Protein AF-0000000086909378 (afdb_homodimer)

Sequence (284 aa):
MLGTKQIRATEIPVISSNYGRIAIPRLFREYQVIVGIPAEMFRIMILTLHSIGFEAYAEVRDTVVFLGVGNQAVALPKDEKCIIEGDVGILLFSIENIKALVSASILSKMVWLLGQSGGPFAALNFPFGNLGNMLFYFGPVLMLGTKQIRATEIPVISSNYGRIAIPRLFREYQVIVGIPAEMFRIMILTLHSIGFEAYAEVRDTVVFLGVGNQAVALPKDEKCIIEGDVGILLFSIENIKALVSASILSKMVWLLGQSGGPFAALNFPFGNLGNMLFYFGPVL

Nearest PDB structures (foldseek):
  2ix2-assembly1_A  TM=8.248E-01  e=2.126E-04  Saccharolobus solfataricus
  8gla-assembly1_B  TM=7.351E-01  e=4.595E-04  Homo sapiens
  8gla-assembly1_A  TM=7.333E-01  e=6.558E-04  Homo sapiens
  5agu-assembly1_A  TM=5.935E-01  e=5.174E-04  Mycobacterium tuberculosis H37Rv
  5frq-assembly1_A  TM=6.107E-01  e=5.882E-03  Helicobacter pylori 26695

pLDDT: mean 75.27, std 25.71, range [16.44, 98.06]

Solvent-accessible surface area (backbone atoms only — not comparable to full-atom values): 15339 Å² total; per-residue (Å²): 133,77,75,72,66,75,73,66,72,73,70,70,43,43,69,44,80,66,59,80,62,56,33,56,54,67,27,61,71,79,60,26,29,38,38,51,43,51,10,63,58,49,41,52,52,52,54,56,37,45,73,76,38,44,63,30,36,39,34,59,54,94,88,32,46,31,44,29,30,88,91,47,69,44,74,51,79,82,50,66,47,50,45,80,42,80,63,56,54,76,35,45,28,65,54,75,59,49,68,62,52,44,54,44,26,74,60,12,72,38,31,31,41,36,26,33,56,69,43,67,45,35,34,40,39,25,41,41,72,85,44,28,34,39,38,36,48,42,29,59,81,125,135,78,76,71,66,74,74,64,73,75,73,70,42,42,70,42,82,66,58,79,63,56,33,57,54,68,25,61,70,79,61,26,29,38,39,51,43,50,10,62,59,49,43,51,53,51,53,56,36,46,75,76,39,43,62,30,35,38,34,58,54,96,87,31,46,31,44,30,30,88,91,46,69,45,73,50,76,83,52,67,48,50,45,78,43,82,64,55,53,77,36,47,28,66,55,77,59,49,67,61,53,45,54,43,27,74,60,11,72,38,32,32,43,36,27,34,55,68,43,68,44,34,33,38,37,25,41,43,73,86,45,29,35,39,39,35,49,42,30,61,82,125

Foldseek 3Di:
DPPPPPLPLPCLPQQDPPPPCNSNSPPDDDFQWKAKDFLVVVLVQLVVQVVVHFKWKWADDPQWIWIHDDPDIDTGDDDPRTGHHDAAGMFIWTCPPSVVSNVLSVQARMKMWTHHHVHQKIKIWGARPPPGIDIDMTGDPD/DPPPPPPPLPCCQCQDPPNPCNSNRPPDDDFQWKAKDFLVVVLVVLVVQVVVHFKWKWADDPQWIWIHDDPDIDTGDDDPRTGHHDAAGMFIWTCPPSVVSNVLSVQARMKMWTHHHVHQKIKIWGDRPPPGIDIDMTGDPD

Secondary structure (DSSP, 8-state):
-------------SS-SSSS------S-PPPSEEEEEEHHHHHHHHHHHHHH-SEEEEEEETTEEEEEETTEEEEPP-STTEEE-S---EEEEE-TTHHHHHHHHHH-SEEEEEE-TT-S-EEEEEE-TTSEEEEEEE----/-------------SS-SSSS------S-PPPSEEEEEEHHHHHHHHHHHHHH-SEEEEEEETTEEEEEETTEEEEPP-STTEEE-S---EEEEE-TTHHHHHHHHHH-SEEEEEE-TT-S-EEEEEE-TTSEEEEEEE----

Organism: Prunus avium (NCBI:txid42229)

Radius of gyration: 20.14 Å; Cα contacts (8 Å, |Δi|>4): 575; chains: 2; bounding box: 42×65×52 Å

Structure (mmCIF, N/CA/C/O backbone):
data_AF-0000000086909378-model_v1
#
loop_
_entity.id
_entity.type
_entity.pdbx_description
1 polymer 'Uncharacterized protein LOC110747776'
#
loop_
_atom_site.group_PDB
_atom_site.id
_atom_site.type_symbol
_atom_site.label_atom_id
_atom_site.label_alt_id
_atom_site.label_comp_id
_atom_site.label_asym_id
_atom_site.label_entity_id
_atom_site.label_seq_id
_atom_site.pdbx_PDB_ins_code
_atom_site.Cartn_x
_atom_site.Cartn_y
_atom_site.Cartn_z
_atom_site.occupancy
_atom_site.B_iso_or_equiv
_atom_site.auth_seq_id
_atom_site.auth_comp_id
_atom_site.auth_asym_id
_atom_site.auth_atom_id
_atom_site.pdbx_PDB_model_num
ATOM 1 N N . MET A 1 1 ? 20.391 18.734 29.875 1 17.78 1 MET A N 1
ATOM 2 C CA . MET A 1 1 ? 21.266 17.953 28.984 1 17.78 1 MET A CA 1
ATOM 3 C C . MET A 1 1 ? 20.469 16.875 28.266 1 17.78 1 MET A C 1
ATOM 5 O O . MET A 1 1 ? 20.078 15.875 28.875 1 17.78 1 MET A O 1
ATOM 9 N N . LEU A 1 2 ? 19.5 17.281 27.562 1 16.44 2 LEU A N 1
ATOM 10 C CA . LEU A 1 2 ? 18.328 16.578 27.062 1 16.44 2 LEU A CA 1
ATOM 11 C C . LEU A 1 2 ? 18.719 15.508 26.047 1 16.44 2 LEU A C 1
ATOM 13 O O . LEU A 1 2 ? 19.297 15.82 25 1 16.44 2 LEU A O 1
ATOM 17 N N . GLY A 1 3 ? 19.203 14.406 26.594 1 18.2 3 GLY A N 1
ATOM 18 C CA . GLY A 1 3 ? 19.688 13.289 25.797 1 18.2 3 GLY A CA 1
ATOM 19 C C . GLY A 1 3 ? 18.812 12.969 24.609 1 18.2 3 GLY A C 1
ATOM 20 O O . GLY A 1 3 ? 17.594 12.797 24.75 1 18.2 3 GLY A O 1
ATOM 21 N N . THR A 1 4 ? 19.109 13.656 23.516 1 17.28 4 THR A N 1
ATOM 22 C CA . THR A 1 4 ? 18.516 13.57 22.203 1 17.28 4 THR A CA 1
ATOM 23 C C . THR A 1 4 ? 18.344 12.109 21.781 1 17.28 4 THR A C 1
ATOM 25 O O . THR A 1 4 ? 19.344 11.406 21.578 1 17.28 4 THR A O 1
ATOM 28 N N . LYS A 1 5 ? 17.469 11.602 22.594 1 19.69 5 LYS A N 1
ATOM 29 C CA . LYS A 1 5 ? 17.344 10.188 22.25 1 19.69 5 LYS A CA 1
ATOM 30 C C . LYS A 1 5 ? 17.203 10 20.75 1 19.69 5 LYS A C 1
ATOM 32 O O . LYS A 1 5 ? 16.453 10.734 20.094 1 19.69 5 LYS A O 1
ATOM 37 N N . GLN A 1 6 ? 18.266 9.672 20.125 1 19.06 6 GLN A N 1
ATOM 38 C CA . GLN A 1 6 ? 18.359 9.328 18.703 1 19.06 6 GLN A CA 1
ATOM 39 C C . GLN A 1 6 ? 17.172 8.484 18.266 1 19.06 6 GLN A C 1
ATOM 41 O O . GLN A 1 6 ? 16.906 7.426 18.828 1 19.06 6 GLN A O 1
ATOM 46 N N . ILE A 1 7 ? 16.047 9.203 18.281 1 19.91 7 ILE A N 1
ATOM 47 C CA . ILE A 1 7 ? 14.789 8.57 17.906 1 19.91 7 ILE A CA 1
ATOM 48 C C . ILE A 1 7 ? 14.977 7.785 16.609 1 19.91 7 ILE A C 1
ATOM 50 O O . ILE A 1 7 ? 15.258 8.367 15.555 1 19.91 7 ILE A O 1
ATOM 54 N N . ARG A 1 8 ? 15.805 6.742 16.734 1 20.03 8 ARG A N 1
ATOM 55 C CA . ARG A 1 8 ? 16.109 5.844 15.625 1 20.03 8 ARG A CA 1
ATOM 56 C C . ARG A 1 8 ? 14.859 5.48 14.844 1 20.03 8 ARG A C 1
ATOM 58 O O . ARG A 1 8 ? 13.805 5.242 15.438 1 20.03 8 ARG A O 1
ATOM 65 N N . ALA A 1 9 ? 14.648 6.195 13.906 1 23.94 9 ALA A N 1
ATOM 66 C CA . ALA A 1 9 ? 13.656 5.906 12.867 1 23.94 9 ALA A CA 1
ATOM 67 C C . ALA A 1 9 ? 13.539 4.402 12.633 1 23.94 9 ALA A C 1
ATOM 69 O O . ALA A 1 9 ? 14.531 3.736 12.32 1 23.94 9 ALA A O 1
ATOM 70 N N . THR A 1 10 ? 12.922 3.697 13.562 1 24.67 10 THR A N 1
ATOM 71 C CA . THR A 1 10 ? 12.93 2.244 13.445 1 24.67 10 THR A CA 1
ATOM 72 C C . THR A 1 10 ? 12.664 1.816 12 1 24.67 10 THR A C 1
ATOM 74 O O . THR A 1 10 ? 11.719 2.289 11.375 1 24.67 10 THR A O 1
ATOM 77 N N . GLU A 1 11 ? 13.68 1.62 11.227 1 25.8 11 GLU A N 1
ATOM 78 C CA . GLU A 1 11 ? 13.758 0.935 9.938 1 25.8 11 GLU A CA 1
ATOM 79 C C . GLU A 1 11 ? 12.688 -0.15 9.828 1 25.8 11 GLU A C 1
ATOM 81 O O . GLU A 1 11 ? 12.602 -1.03 10.688 1 25.8 11 GLU A O 1
ATOM 86 N N . ILE A 1 12 ? 11.523 0.226 9.617 1 27.97 12 ILE A N 1
ATOM 87 C CA . ILE A 1 12 ? 10.641 -0.899 9.328 1 27.97 12 ILE A CA 1
ATOM 88 C C . ILE A 1 12 ? 11.234 -1.75 8.203 1 27.97 12 ILE A C 1
ATOM 90 O O . ILE A 1 12 ? 11.312 -1.309 7.059 1 27.97 12 ILE A O 1
ATOM 94 N N . PRO A 1 13 ? 12.32 -2.395 8.406 1 28.97 13 PRO A N 1
ATOM 95 C CA . PRO A 1 13 ? 12.875 -3.271 7.375 1 28.97 13 PRO A CA 1
ATOM 96 C C . PRO A 1 13 ? 11.812 -4.125 6.691 1 28.97 13 PRO A C 1
ATOM 98 O O . PRO A 1 13 ? 10.945 -4.699 7.363 1 28.97 13 PRO A O 1
ATOM 101 N N . VAL A 1 14 ? 11.242 -3.676 5.566 1 28.83 14 VAL A N 1
ATOM 102 C CA . VAL A 1 14 ? 10.492 -4.742 4.902 1 28.83 14 VAL A CA 1
ATOM 103 C C . VAL A 1 14 ? 11.148 -6.09 5.207 1 28.83 14 VAL A C 1
ATOM 105 O O . VAL A 1 14 ? 10.492 -7 5.719 1 28.83 14 VAL A O 1
ATOM 108 N N . ILE A 1 15 ? 12.023 -6.504 4.027 1 28.78 15 ILE A N 1
ATOM 109 C CA . ILE A 1 15 ? 12.805 -7.738 3.965 1 28.78 15 ILE A CA 1
ATOM 110 C C . ILE A 1 15 ? 14.109 -7.559 4.73 1 28.78 15 ILE A C 1
ATOM 112 O O . ILE A 1 15 ? 14.906 -6.676 4.414 1 28.78 15 ILE A O 1
ATOM 116 N N . SER A 1 16 ? 14.219 -7.457 6.039 1 28.12 16 SER A N 1
ATOM 117 C CA . SER A 1 16 ? 15.594 -7.539 6.523 1 28.12 16 SER A CA 1
ATOM 118 C C . SER A 1 16 ? 16.312 -8.75 5.938 1 28.12 16 SER A C 1
ATOM 120 O O . SER A 1 16 ? 15.672 -9.742 5.578 1 28.12 16 SER A O 1
ATOM 122 N N . SER A 1 17 ? 17.547 -8.602 5.395 1 29.64 17 SER A N 1
ATOM 123 C CA . SER A 1 17 ? 18.516 -9.555 4.855 1 29.64 17 SER A CA 1
ATOM 124 C C . SER A 1 17 ? 18.516 -10.859 5.645 1 29.64 17 SER A C 1
ATOM 126 O O . SER A 1 17 ? 19.203 -11.812 5.281 1 29.64 17 SER A O 1
ATOM 128 N N . ASN A 1 18 ? 18.578 -10.914 7.059 1 28.78 18 ASN A N 1
ATOM 129 C CA . ASN A 1 18 ? 18.703 -12.289 7.523 1 28.78 18 ASN A CA 1
ATOM 130 C C . ASN A 1 18 ? 17.562 -13.164 7.016 1 28.78 18 ASN A C 1
ATOM 132 O O . ASN A 1 18 ? 16.406 -12.766 7.066 1 28.78 18 ASN A O 1
ATOM 136 N N . TYR A 1 19 ? 17.812 -14.094 6.039 1 28.66 19 TYR A N 1
ATOM 137 C CA . TYR A 1 19 ? 17 -15 5.219 1 28.66 19 TYR A CA 1
ATOM 138 C C . TYR A 1 19 ? 15.672 -15.297 5.891 1 28.66 19 TYR A C 1
ATOM 140 O O . TYR A 1 19 ? 14.727 -15.742 5.23 1 28.66 19 TYR A O 1
ATOM 148 N N . GLY A 1 20 ? 15.5 -15.773 7.129 1 28.52 20 GLY A N 1
ATOM 149 C CA . GLY A 1 20 ? 14.352 -16.359 7.797 1 28.52 20 GLY A CA 1
ATOM 150 C C . GLY A 1 20 ? 13.164 -15.422 7.902 1 28.52 20 GLY A C 1
ATOM 151 O O . GLY A 1 20 ? 12.031 -15.805 7.621 1 28.52 20 GLY A O 1
ATOM 152 N N . ARG A 1 21 ? 13.172 -14.422 8.797 1 28.2 21 ARG A N 1
ATOM 153 C CA . ARG A 1 21 ? 12.055 -13.602 9.266 1 28.2 21 ARG A CA 1
ATOM 154 C C . ARG A 1 21 ? 11.789 -12.438 8.312 1 28.2 21 ARG A C 1
ATOM 156 O O . ARG A 1 21 ? 12.562 -11.484 8.266 1 28.2 21 ARG A O 1
ATOM 163 N N . ILE A 1 22 ? 11.469 -12.688 7.148 1 31.28 22 ILE A N 1
ATOM 164 C CA . ILE A 1 22 ? 10.984 -11.617 6.289 1 31.28 22 ILE A CA 1
ATOM 165 C C . ILE A 1 22 ? 10.195 -10.609 7.121 1 31.28 22 ILE A C 1
ATOM 167 O O . ILE A 1 22 ? 9.266 -10.984 7.84 1 31.28 22 ILE A O 1
ATOM 171 N N . ALA A 1 23 ? 10.859 -9.766 7.754 1 29.58 23 ALA A N 1
ATOM 172 C CA . ALA A 1 23 ? 10.07 -8.742 8.438 1 29.58 23 ALA A CA 1
ATOM 173 C C . ALA A 1 23 ? 8.992 -8.172 7.52 1 29.58 23 ALA A C 1
ATOM 175 O O . ALA A 1 23 ? 9.289 -7.371 6.633 1 29.58 23 ALA A O 1
ATOM 176 N N . ILE A 1 24 ? 8.117 -8.867 6.934 1 34.03 24 ILE A N 1
ATOM 177 C CA . ILE A 1 24 ? 6.875 -8.312 6.402 1 34.03 24 ILE A CA 1
ATOM 178 C C . ILE A 1 24 ? 6.516 -7.035 7.152 1 34.03 24 ILE A C 1
ATOM 180 O O . ILE A 1 24 ? 6.602 -6.984 8.383 1 34.03 24 ILE A O 1
ATOM 184 N N . PRO A 1 25 ? 6.707 -5.918 6.527 1 35.34 25 PRO A N 1
ATOM 185 C CA . PRO A 1 25 ? 6.289 -4.727 7.273 1 35.34 25 PRO A CA 1
ATOM 186 C C . PRO A 1 25 ? 5.277 -5.047 8.375 1 35.34 25 PRO A C 1
ATOM 188 O O . PRO A 1 25 ? 4.438 -5.934 8.203 1 35.34 25 PRO A O 1
ATOM 191 N N . ARG A 1 26 ? 5.875 -5.137 9.5 1 35.53 26 ARG A N 1
ATOM 192 C CA . ARG A 1 26 ? 4.945 -5.219 10.625 1 35.53 26 ARG A CA 1
ATOM 193 C C . ARG A 1 26 ? 3.674 -4.426 10.344 1 35.53 26 ARG A C 1
ATOM 195 O O . ARG A 1 26 ? 3.719 -3.201 10.203 1 35.53 26 ARG A O 1
ATOM 202 N N . LEU A 1 27 ? 2.887 -5.09 9.516 1 41.88 27 LEU A N 1
ATOM 203 C CA . LEU A 1 27 ? 1.536 -4.594 9.273 1 41.88 27 LEU A CA 1
ATOM 204 C C . LEU A 1 27 ? 0.923 -4.039 10.555 1 41.88 27 LEU A C 1
ATOM 206 O O . LEU A 1 27 ? -0.217 -3.57 10.547 1 41.88 27 LEU A O 1
ATOM 210 N N . PHE A 1 28 ? 1.94 -4.117 11.594 1 44.62 28 PHE A N 1
ATOM 211 C CA . PHE A 1 28 ? 1.199 -3.668 12.766 1 44.62 28 PHE A CA 1
ATOM 212 C C . PHE A 1 28 ? 1.667 -2.285 13.211 1 44.62 28 PHE A C 1
ATOM 214 O O . PHE A 1 28 ? 2.637 -2.162 13.961 1 44.62 28 PHE A O 1
ATOM 221 N N . ARG A 1 29 ? 1.505 -1.267 12.445 1 53.72 29 ARG A N 1
ATOM 222 C CA . ARG A 1 29 ? 1.755 0.064 12.992 1 53.72 29 ARG A CA 1
ATOM 223 C C . ARG A 1 29 ? 0.518 0.606 13.703 1 53.72 29 ARG A C 1
ATOM 225 O O . ARG A 1 29 ? -0.6 0.472 13.203 1 53.72 29 ARG A O 1
ATOM 232 N N . GLU A 1 30 ? 0.863 0.909 14.945 1 61.09 30 GLU A N 1
ATOM 233 C CA . GLU A 1 30 ? -0.179 1.626 15.672 1 61.09 30 GLU A CA 1
ATOM 234 C C . GLU A 1 30 ? -0.099 3.129 15.414 1 61.09 30 GLU A C 1
ATOM 236 O O . GLU A 1 30 ? 0.983 3.717 15.469 1 61.09 30 GLU A O 1
ATOM 241 N N . TYR A 1 31 ? -1.183 3.646 14.812 1 76 31 TYR A N 1
ATOM 242 C CA . TYR A 1 31 ? -1.251 5.078 14.531 1 76 31 TYR A CA 1
ATOM 243 C C . TYR A 1 31 ? -2.133 5.793 15.547 1 76 31 TYR A C 1
ATOM 245 O O . TYR A 1 31 ? -3.203 5.297 15.914 1 76 31 TYR A O 1
ATOM 253 N N . GLN A 1 32 ? -1.593 6.938 16.062 1 77.94 32 GLN A N 1
ATOM 254 C CA . GLN A 1 32 ? -2.334 7.758 17.016 1 77.94 32 GLN A CA 1
ATOM 255 C C . GLN A 1 32 ? -3.152 8.828 16.297 1 77.94 32 GLN A C 1
ATOM 257 O O . GLN A 1 32 ? -4.059 9.422 16.891 1 77.94 32 GLN A O 1
ATOM 262 N N . VAL A 1 33 ? -2.756 9.133 15.164 1 80.44 33 VAL A N 1
ATOM 263 C CA . VAL A 1 33 ? -3.488 10.078 14.32 1 80.44 33 VAL A CA 1
ATOM 264 C C . VAL A 1 33 ? -4.02 9.359 13.086 1 80.44 33 VAL A C 1
ATOM 266 O O . VAL A 1 33 ? -3.258 8.727 12.352 1 80.44 33 VAL A O 1
ATOM 269 N N . ILE A 1 34 ? -5.348 9.43 12.969 1 83.75 34 ILE A N 1
ATOM 270 C CA . ILE A 1 34 ? -6.02 8.859 11.805 1 83.75 34 ILE A CA 1
ATOM 271 C C . ILE A 1 34 ? -7.09 9.828 11.305 1 83.75 34 ILE A C 1
ATOM 273 O O . ILE A 1 34 ? -8.07 10.102 12 1 83.75 34 ILE A O 1
ATOM 277 N N . VAL A 1 35 ? -6.801 10.359 10.133 1 88.62 35 VAL A N 1
ATOM 278 C CA . VAL A 1 35 ? -7.746 11.305 9.547 1 88.62 35 VAL A CA 1
ATOM 279 C C . VAL A 1 35 ? -8.078 10.891 8.117 1 88.62 35 VAL A C 1
ATOM 281 O O . VAL A 1 35 ? -7.184 10.719 7.285 1 88.62 35 VAL A O 1
ATOM 284 N N . GLY A 1 36 ? -9.344 10.711 7.832 1 89.38 36 GLY A N 1
ATOM 285 C CA . GLY A 1 36 ? -9.82 10.414 6.492 1 89.38 36 GLY A CA 1
ATOM 286 C C . GLY A 1 36 ? -10.523 11.578 5.832 1 89.38 36 GLY A C 1
ATOM 287 O O . GLY A 1 36 ? -11.406 12.195 6.434 1 89.38 36 GLY A O 1
ATOM 288 N N . ILE A 1 37 ? -10.086 11.891 4.652 1 93.06 37 ILE A N 1
ATOM 289 C CA . ILE A 1 37 ? -10.742 12.945 3.889 1 93.06 37 ILE A CA 1
ATOM 290 C C . ILE A 1 37 ? -10.93 12.492 2.441 1 93.06 37 ILE A C 1
ATOM 292 O O . ILE A 1 37 ? -10.25 11.57 1.977 1 93.06 37 ILE A O 1
ATOM 296 N N . PRO A 1 38 ? -11.922 13.125 1.725 1 95.19 38 PRO A N 1
ATOM 297 C CA . PRO A 1 38 ? -11.984 12.82 0.294 1 95.19 38 PRO A CA 1
ATOM 298 C C . PRO A 1 38 ? -10.664 13.078 -0.424 1 95.19 38 PRO A C 1
ATOM 300 O O . PRO A 1 38 ? -10.016 14.102 -0.186 1 95.19 38 PRO A O 1
ATOM 303 N N . ALA A 1 39 ? -10.305 12.117 -1.325 1 95.88 39 ALA A N 1
ATOM 304 C CA . ALA A 1 39 ? -9.016 12.211 -2.012 1 95.88 39 ALA A CA 1
ATOM 305 C C . ALA A 1 39 ? -8.961 13.453 -2.896 1 95.88 39 ALA A C 1
ATOM 307 O O . ALA A 1 39 ? -7.895 14.062 -3.053 1 95.88 39 ALA A O 1
ATOM 308 N N . GLU A 1 40 ? -10.062 13.828 -3.463 1 97.81 40 GLU A N 1
ATOM 309 C CA . GLU A 1 40 ? -10.117 15.031 -4.293 1 97.81 40 GLU A CA 1
ATOM 310 C C . GLU A 1 40 ? -9.773 16.281 -3.48 1 97.81 40 GLU A C 1
ATOM 312 O O . GLU A 1 40 ? -9.039 17.141 -3.949 1 97.81 40 GLU A O 1
ATOM 317 N N . MET A 1 41 ? -10.359 16.375 -2.311 1 97.62 41 MET A N 1
ATOM 318 C CA . MET A 1 41 ? -10.047 17.484 -1.422 1 97.62 41 MET A CA 1
ATOM 319 C C . MET A 1 41 ? -8.555 17.516 -1.1 1 97.62 41 MET A C 1
ATOM 321 O O . MET A 1 41 ? -7.926 18.578 -1.169 1 97.62 41 MET A O 1
ATOM 325 N N . PHE A 1 42 ? -8.023 16.422 -0.774 1 96.94 42 PHE A N 1
ATOM 326 C CA . PHE A 1 42 ? -6.598 16.328 -0.488 1 96.94 42 PHE A CA 1
ATOM 327 C C . PHE A 1 42 ? -5.773 16.781 -1.685 1 96.94 42 PHE A C 1
ATOM 329 O O . PHE A 1 42 ? -4.773 17.484 -1.523 1 96.94 42 PHE A O 1
ATOM 336 N N . ARG A 1 43 ? -6.129 16.344 -2.789 1 97.69 43 ARG A N 1
ATOM 337 C CA . ARG A 1 43 ? -5.43 16.703 -4.016 1 97.69 43 ARG A CA 1
ATOM 338 C C . ARG A 1 43 ? -5.363 18.219 -4.172 1 97.69 43 ARG A C 1
ATOM 340 O O . ARG A 1 43 ? -4.301 18.781 -4.461 1 97.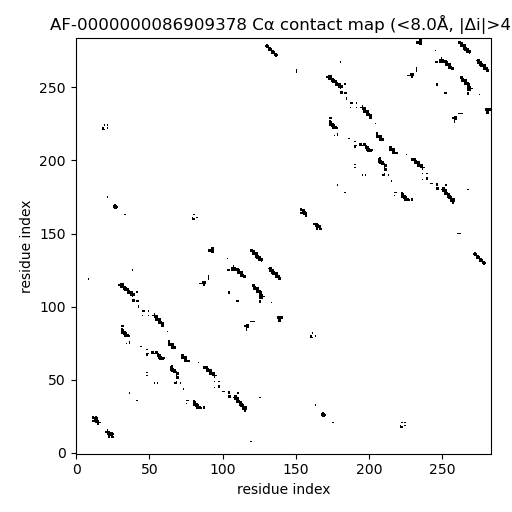69 43 ARG A O 1
ATOM 347 N N . ILE A 1 44 ? -6.434 18.875 -3.895 1 98 44 ILE A N 1
ATOM 348 C CA . ILE A 1 44 ? -6.496 20.328 -4 1 98 44 ILE A CA 1
ATOM 349 C C . ILE A 1 44 ? -5.586 20.953 -2.951 1 98 44 ILE A C 1
ATOM 351 O O . ILE A 1 44 ? -4.836 21.891 -3.254 1 98 44 ILE A O 1
ATOM 355 N N . MET A 1 45 ? -5.637 20.469 -1.793 1 98.06 45 MET A N 1
ATOM 356 C CA . MET A 1 45 ? -4.832 21 -0.695 1 98.06 45 MET A CA 1
ATOM 357 C C . MET A 1 45 ? -3.342 20.875 -1 1 98.06 45 MET A C 1
ATOM 359 O O . MET A 1 45 ? -2.594 21.844 -0.886 1 98.06 45 MET A O 1
ATOM 363 N N . ILE A 1 46 ? -2.99 19.688 -1.437 1 96.94 46 ILE A N 1
ATOM 364 C CA . ILE A 1 46 ? -1.568 19.406 -1.597 1 96.94 46 ILE A CA 1
ATOM 365 C C . ILE A 1 46 ? -1.025 20.156 -2.805 1 96.94 46 ILE A C 1
ATOM 367 O O . ILE A 1 46 ? 0.126 20.609 -2.803 1 96.94 46 ILE A O 1
ATOM 371 N N . LEU A 1 47 ? -1.838 20.297 -3.857 1 97.31 47 LEU A N 1
ATOM 372 C CA . LEU A 1 47 ? -1.423 21.078 -5.02 1 97.31 47 LEU A CA 1
ATOM 373 C C . LEU A 1 47 ? -1.256 22.547 -4.652 1 97.31 47 LEU A C 1
ATOM 375 O O . LEU A 1 47 ? -0.319 23.203 -5.113 1 97.31 47 LEU A O 1
ATOM 379 N N . THR A 1 48 ? -2.191 23.047 -3.818 1 97.62 48 THR A N 1
ATOM 380 C CA . THR A 1 48 ? -2.102 24.422 -3.348 1 97.62 48 THR A CA 1
ATOM 381 C C . THR A 1 48 ? -0.824 24.625 -2.541 1 97.62 48 THR A C 1
ATOM 383 O O . THR A 1 48 ? -0.072 25.578 -2.797 1 97.62 48 THR A O 1
ATOM 386 N N . LEU A 1 49 ? -0.516 23.781 -1.721 1 97.88 49 LEU A N 1
ATOM 387 C CA . LEU A 1 49 ? 0.661 23.906 -0.867 1 97.88 49 LEU A CA 1
ATOM 388 C C . LEU A 1 49 ? 1.941 23.719 -1.675 1 97.88 49 LEU A C 1
ATOM 390 O O . LEU A 1 49 ? 2.934 24.422 -1.439 1 97.88 49 LEU A O 1
ATOM 394 N N . HIS A 1 50 ? 1.891 22.766 -2.58 1 96.88 50 HIS A N 1
ATOM 395 C CA . HIS A 1 50 ? 3.051 22.5 -3.422 1 96.88 50 HIS A CA 1
ATOM 396 C C . HIS A 1 50 ? 3.449 23.734 -4.227 1 96.88 50 HIS A C 1
ATOM 398 O O . HIS A 1 50 ? 4.637 23.969 -4.461 1 96.88 50 HIS A O 1
ATOM 404 N N . SER A 1 51 ? 2.453 24.484 -4.617 1 97.12 51 SER A N 1
ATOM 405 C CA . SER A 1 51 ? 2.719 25.688 -5.395 1 97.12 51 SER A CA 1
ATOM 406 C C . SER A 1 51 ? 3.482 26.719 -4.574 1 97.12 51 SER A C 1
ATOM 408 O O . SER A 1 51 ? 4.105 27.625 -5.129 1 97.12 51 SER A O 1
ATOM 410 N N . ILE A 1 52 ? 3.377 26.656 -3.307 1 97.44 52 ILE A N 1
ATOM 411 C CA . ILE A 1 52 ? 4.051 27.578 -2.402 1 97.44 52 ILE A CA 1
ATOM 412 C C . ILE A 1 52 ? 5.484 27.109 -2.156 1 97.44 52 ILE A C 1
ATOM 414 O O . ILE A 1 52 ? 6.414 27.922 -2.135 1 97.44 52 ILE A O 1
ATOM 418 N N . GLY A 1 53 ? 5.703 25.891 -1.924 1 96.5 53 GLY A N 1
ATOM 419 C CA . GLY A 1 53 ? 7.004 25.297 -1.666 1 96.5 53 GLY A CA 1
ATOM 420 C C . GLY A 1 53 ? 6.941 23.812 -1.408 1 96.5 53 GLY A C 1
ATOM 421 O O . GLY A 1 53 ? 5.859 23.219 -1.436 1 96.5 53 GLY A O 1
ATOM 422 N N . PHE A 1 54 ? 8.117 23.312 -1.201 1 94.81 54 PHE A N 1
ATOM 423 C CA . PHE A 1 54 ? 8.172 21.859 -1.083 1 94.81 54 PHE A CA 1
ATOM 424 C C . PHE A 1 54 ? 8.328 21.438 0.374 1 94.81 54 PHE A C 1
ATOM 426 O O . PHE A 1 54 ? 8.102 20.281 0.72 1 94.81 54 PHE A O 1
ATOM 433 N N . GLU A 1 55 ? 8.852 22.406 1.181 1 94.62 55 GLU A N 1
ATOM 434 C CA . GLU A 1 55 ? 9.008 22.094 2.6 1 94.62 55 GLU A CA 1
ATOM 435 C C . GLU A 1 55 ? 7.699 22.312 3.357 1 94.62 55 GLU A C 1
ATOM 437 O O . GLU A 1 55 ? 7.266 23.453 3.553 1 94.62 55 GLU A O 1
ATOM 442 N N . ALA A 1 56 ? 7.141 21.172 3.816 1 95.69 56 ALA A N 1
ATOM 443 C CA . ALA A 1 56 ? 5.805 21.219 4.406 1 95.69 56 ALA A CA 1
ATOM 444 C C . ALA A 1 56 ? 5.82 20.688 5.832 1 95.69 56 ALA A C 1
ATOM 446 O O . ALA A 1 56 ? 6.844 20.188 6.305 1 95.69 56 ALA A O 1
ATOM 447 N N . TYR A 1 57 ? 4.68 20.891 6.523 1 93.62 57 TYR A N 1
ATOM 448 C CA . TYR A 1 57 ? 4.512 20.359 7.867 1 93.62 57 TYR A CA 1
ATOM 449 C C . TYR A 1 57 ? 3.086 19.875 8.086 1 93.62 57 TYR A C 1
ATOM 451 O O . TYR A 1 57 ? 2.154 20.344 7.43 1 93.62 57 TYR A O 1
ATOM 459 N N . ALA A 1 58 ? 2.945 18.922 8.945 1 94.38 58 ALA A N 1
ATOM 460 C CA . ALA A 1 58 ? 1.683 18.484 9.531 1 94.38 58 ALA A CA 1
ATOM 461 C C . ALA A 1 58 ? 1.678 18.703 11.039 1 94.38 58 ALA A C 1
ATOM 463 O O . ALA A 1 58 ? 2.639 18.344 11.727 1 94.38 58 ALA A O 1
ATOM 464 N N . GLU A 1 59 ? 0.598 19.312 11.461 1 91.81 59 GLU A N 1
ATOM 465 C CA . GLU A 1 59 ? 0.52 19.625 12.883 1 91.81 59 GLU A CA 1
ATOM 466 C C . GLU A 1 59 ? -0.9 19.453 13.406 1 91.81 59 GLU A C 1
ATOM 468 O O . GLU A 1 59 ? -1.871 19.656 12.68 1 91.81 59 GLU A O 1
ATOM 473 N N . VAL A 1 60 ? -0.944 19.031 14.641 1 90.94 60 VAL A N 1
ATOM 474 C CA . VAL A 1 60 ? -2.234 18.938 15.32 1 90.94 60 VAL A CA 1
ATOM 475 C C . VAL A 1 60 ? -2.389 20.109 16.281 1 90.94 60 VAL A C 1
ATOM 477 O O . VAL A 1 60 ? -1.521 20.344 17.125 1 90.94 60 VAL A O 1
ATOM 480 N N . ARG A 1 61 ? -3.422 20.906 15.977 1 90.12 61 ARG A N 1
ATOM 481 C CA . ARG A 1 61 ? -3.818 21.984 16.875 1 90.12 61 ARG A CA 1
ATOM 482 C C . ARG A 1 61 ? -5.258 21.797 17.344 1 90.12 61 ARG A C 1
ATOM 484 O O . ARG A 1 61 ? -6.184 21.781 16.531 1 90.12 61 ARG A O 1
ATOM 491 N N . ASP A 1 62 ? -5.406 21.688 18.688 1 88.25 62 ASP A N 1
ATOM 492 C CA . ASP A 1 62 ? -6.746 21.562 19.266 1 88.25 62 ASP A CA 1
ATOM 493 C C . ASP A 1 62 ? -7.551 20.484 18.547 1 88.25 62 ASP A C 1
ATOM 495 O O . ASP A 1 62 ? -8.672 20.734 18.109 1 88.25 62 ASP A O 1
ATOM 499 N N . THR A 1 63 ? -7.004 19.359 18.219 1 85.81 63 THR A N 1
ATOM 500 C CA . THR A 1 63 ? -7.613 18.156 17.672 1 85.81 63 THR A CA 1
ATOM 501 C C . THR A 1 63 ? -7.914 18.328 16.188 1 85.81 63 THR A C 1
ATOM 503 O O . THR A 1 63 ? -8.727 17.578 15.633 1 85.81 63 THR A O 1
ATOM 506 N N . VAL A 1 64 ? -7.344 19.328 15.617 1 90.75 64 VAL A N 1
ATOM 507 C CA . VAL A 1 64 ? -7.453 19.547 14.172 1 90.75 64 VAL A CA 1
ATOM 508 C C . VAL A 1 64 ? -6.086 19.359 13.523 1 90.75 64 VAL A C 1
ATOM 510 O O . VAL A 1 64 ? -5.074 19.844 14.031 1 90.75 64 VAL A O 1
ATOM 513 N N . VAL A 1 65 ? -6.059 18.656 12.461 1 93.25 65 VAL A N 1
ATOM 514 C CA . VAL A 1 65 ? -4.809 18.469 11.734 1 93.25 65 VAL A CA 1
ATOM 515 C C . VAL A 1 65 ? -4.664 19.562 10.68 1 93.25 65 VAL A C 1
ATOM 517 O O . VAL A 1 65 ? -5.594 19.828 9.914 1 93.25 65 VAL A O 1
ATOM 520 N N . PHE A 1 66 ? -3.457 20.188 10.695 1 95.31 66 PHE A N 1
ATOM 521 C CA . PHE A 1 66 ? -3.107 21.188 9.703 1 95.31 66 PHE A CA 1
ATOM 522 C C . PHE A 1 66 ? -1.971 20.703 8.812 1 95.31 66 PHE A C 1
ATOM 524 O O . PHE A 1 66 ? -1.018 20.094 9.289 1 95.31 66 PHE A O 1
ATOM 531 N N . LEU A 1 67 ? -2.121 20.938 7.516 1 97.19 67 LEU A N 1
ATOM 532 C CA . LEU A 1 67 ? -1.015 20.844 6.57 1 97.19 67 LEU A CA 1
ATOM 533 C C . LEU A 1 67 ? -0.585 22.234 6.105 1 97.19 67 LEU A C 1
ATOM 535 O O . LEU A 1 67 ? -1.429 23.078 5.781 1 97.19 67 LEU A O 1
ATOM 539 N N . GLY A 1 68 ? 0.741 22.391 6.172 1 97.5 68 GLY A N 1
ATOM 540 C CA . GLY A 1 68 ? 1.129 23.75 5.824 1 97.5 68 GLY A CA 1
ATOM 541 C C . GLY A 1 68 ? 2.482 23.828 5.145 1 97.5 68 GLY A C 1
ATOM 542 O O . GLY A 1 68 ? 3.254 22.859 5.172 1 97.5 68 GLY A O 1
ATOM 543 N N . VAL A 1 69 ? 2.68 24.953 4.426 1 97.44 69 VAL A N 1
ATOM 544 C CA . VAL A 1 69 ? 3.953 25.391 3.869 1 97.44 69 VAL A CA 1
ATOM 545 C C . VAL A 1 69 ? 4.191 26.859 4.23 1 97.44 69 VAL A C 1
ATOM 547 O O . VAL A 1 69 ? 3.387 27.734 3.891 1 97.44 69 VAL A O 1
ATOM 550 N N . GLY A 1 70 ? 5.359 27.062 4.898 1 96.38 70 GLY A N 1
ATOM 551 C CA . GLY A 1 70 ? 5.582 28.422 5.367 1 96.38 70 GLY A CA 1
ATOM 552 C C . GLY A 1 70 ? 4.484 28.938 6.285 1 96.38 70 GLY A C 1
ATOM 553 O O . GLY A 1 70 ? 4.172 28.297 7.293 1 96.38 70 GLY A O 1
ATOM 554 N N . ASN A 1 71 ? 3.863 30.031 5.824 1 95.88 71 ASN A N 1
ATOM 555 C CA . ASN A 1 71 ? 2.814 30.625 6.645 1 95.88 71 ASN A CA 1
ATOM 556 C C . ASN A 1 71 ? 1.426 30.219 6.164 1 95.88 71 ASN A C 1
ATOM 558 O O . ASN A 1 71 ? 0.417 30.703 6.684 1 95.88 71 ASN A O 1
ATOM 562 N N . GLN A 1 72 ? 1.357 29.406 5.148 1 97.06 72 GLN A N 1
ATOM 563 C CA . GLN A 1 72 ? 0.074 28.938 4.641 1 97.06 72 GLN A CA 1
ATOM 564 C C . GLN A 1 72 ? -0.256 27.547 5.184 1 97.06 72 GLN A C 1
ATOM 566 O O . GLN A 1 72 ? 0.564 26.625 5.102 1 97.06 72 GLN A O 1
ATOM 571 N N . ALA A 1 73 ? -1.396 27.516 5.852 1 97.25 73 ALA A N 1
ATOM 572 C CA . ALA A 1 73 ? -1.843 26.234 6.395 1 97.25 73 ALA A CA 1
ATOM 573 C C . ALA A 1 73 ? -3.303 25.969 6.043 1 97.25 73 ALA A C 1
ATOM 575 O O . ALA A 1 73 ? -4.113 26.891 5.973 1 97.25 73 ALA A O 1
ATOM 576 N N . VAL A 1 74 ? -3.598 24.703 5.785 1 97.19 74 VAL A N 1
ATOM 577 C CA . VAL A 1 74 ? -4.965 24.266 5.543 1 97.19 74 VAL A CA 1
ATOM 578 C C . VAL A 1 74 ? -5.379 23.266 6.617 1 97.19 74 VAL A C 1
ATOM 580 O O . VAL A 1 74 ? -4.586 22.406 7.016 1 97.19 74 VAL A O 1
ATOM 583 N N . ALA A 1 75 ? -6.578 23.422 7.082 1 96.44 75 ALA A N 1
ATOM 584 C CA . ALA A 1 75 ? -7.117 22.516 8.094 1 96.44 75 ALA A CA 1
ATOM 585 C C . ALA A 1 75 ? -7.82 21.328 7.445 1 96.44 75 ALA A C 1
ATOM 587 O O . ALA A 1 75 ? -8.609 21.5 6.512 1 96.44 75 ALA A O 1
ATOM 588 N N . LEU A 1 76 ? -7.512 20.109 7.902 1 94.56 76 LEU A N 1
ATOM 589 C CA . LEU A 1 76 ? -8.305 18.953 7.504 1 94.56 76 LEU A CA 1
ATOM 590 C C . LEU A 1 76 ? -9.656 18.953 8.219 1 94.56 76 LEU A C 1
ATOM 592 O O . LEU A 1 76 ? -9.734 19.266 9.414 1 94.56 76 LEU A O 1
ATOM 596 N N . PRO A 1 77 ? -10.625 18.641 7.414 1 91 77 PRO A N 1
ATOM 597 C CA . PRO A 1 77 ? -11.938 18.609 8.07 1 91 77 PRO A CA 1
ATOM 598 C C . PRO A 1 77 ? -11.992 17.625 9.227 1 91 77 PRO A C 1
ATOM 600 O O . PRO A 1 77 ? -11.414 16.531 9.148 1 91 77 PRO A O 1
ATOM 603 N N . LYS A 1 78 ? -12.664 18.156 10.266 1 82.62 78 LYS A N 1
ATOM 604 C CA . LYS A 1 78 ? -12.883 17.297 11.438 1 82.62 78 LYS A CA 1
ATOM 605 C C . LYS A 1 78 ? -14.25 16.625 11.367 1 82.62 78 LYS A C 1
ATOM 607 O O . LYS A 1 78 ? -15.281 17.281 11.352 1 82.62 78 LYS A O 1
ATOM 612 N N . ASP A 1 79 ? -14.211 15.359 10.984 1 81 79 ASP A N 1
ATOM 613 C CA . ASP A 1 79 ? -15.453 14.594 10.938 1 81 79 ASP A CA 1
ATOM 614 C C . ASP A 1 79 ? -15.305 13.258 11.648 1 81 79 ASP A C 1
ATOM 616 O O . ASP A 1 79 ? -14.406 13.086 12.484 1 81 79 ASP A O 1
ATOM 620 N N . GLU A 1 80 ? -16.25 12.406 11.609 1 72.38 80 GLU A N 1
ATOM 621 C CA . GLU A 1 80 ? -16.266 11.102 12.266 1 72.38 80 GLU A CA 1
ATOM 622 C C . GLU A 1 80 ? -15.062 10.258 11.844 1 72.38 80 GLU A C 1
ATOM 624 O O . GLU A 1 80 ? -14.711 9.289 12.508 1 72.38 80 GLU A O 1
ATOM 629 N N . LYS A 1 81 ? -14.414 10.773 10.859 1 76.5 81 LYS A N 1
ATOM 630 C CA . LYS A 1 81 ? -13.281 10.016 10.344 1 76.5 81 LYS A CA 1
ATOM 631 C C . LYS A 1 81 ? -11.969 10.516 10.93 1 76.5 81 LYS A C 1
ATOM 633 O O . LYS A 1 81 ? -10.891 10.242 10.383 1 76.5 81 LYS A O 1
ATOM 638 N N . CYS A 1 82 ? -12.047 11.289 12.016 1 78.38 82 CYS A N 1
ATOM 639 C CA . CYS A 1 82 ? -10.859 11.859 12.633 1 78.38 82 CYS A CA 1
ATOM 640 C C . CYS A 1 82 ? -10.648 11.305 14.039 1 78.38 82 CYS A C 1
ATOM 642 O O . CYS A 1 82 ? -11.508 11.461 14.906 1 78.38 82 CYS A O 1
ATOM 644 N N . ILE A 1 83 ? -9.531 10.602 14.203 1 78.62 83 ILE A N 1
ATOM 645 C CA . ILE A 1 83 ? -9.109 10.109 15.508 1 78.62 83 ILE A CA 1
ATOM 646 C C . ILE A 1 83 ? -7.734 10.664 15.852 1 78.62 83 ILE A C 1
ATOM 648 O O . ILE A 1 83 ? -6.777 10.492 15.094 1 78.62 83 ILE A O 1
ATOM 652 N N . ILE A 1 84 ? -7.609 11.289 16.922 1 81.25 84 ILE A N 1
ATOM 653 C CA . ILE A 1 84 ? -6.344 11.828 17.406 1 81.25 84 ILE A CA 1
ATOM 654 C C . ILE A 1 84 ? -6.152 11.445 18.875 1 81.25 84 ILE A C 1
ATOM 656 O O . ILE A 1 84 ? -6.988 11.766 19.719 1 81.25 84 ILE A O 1
ATOM 660 N N . GLU A 1 85 ? -5.172 10.609 18.906 1 76.75 85 GLU A N 1
ATOM 661 C CA . GLU A 1 85 ? -4.844 10.195 20.266 1 76.75 85 GLU A CA 1
ATOM 662 C C . GLU A 1 85 ? -3.395 10.516 20.609 1 76.75 85 GLU A C 1
ATOM 664 O O . GLU A 1 85 ? -2.545 10.609 19.719 1 76.75 85 GLU A O 1
ATOM 669 N N . GLY A 1 86 ? -3.123 10.711 21.844 1 74.25 86 GLY A N 1
ATOM 670 C CA . GLY A 1 86 ? -1.769 10.891 22.344 1 74.25 86 GLY A CA 1
ATOM 671 C C . GLY A 1 86 ? -1.2 12.266 22.031 1 74.25 86 GLY A C 1
ATOM 672 O O . GLY A 1 86 ? -1.947 13.195 21.719 1 74.25 86 GLY A O 1
ATOM 673 N N . ASP A 1 87 ? 0.099 12.391 22.328 1 73.12 87 ASP A N 1
ATOM 674 C CA . ASP A 1 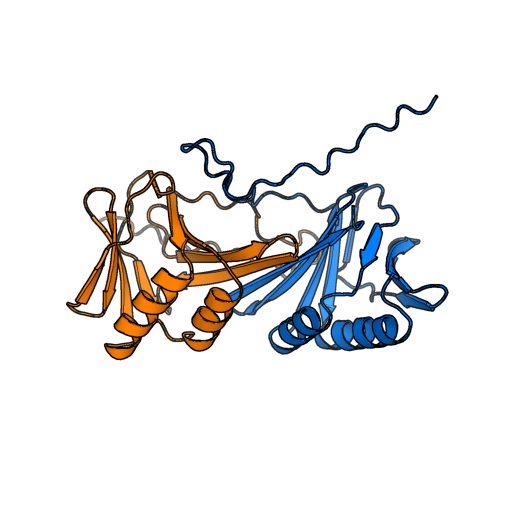87 ? 0.83 13.617 22.047 1 73.12 87 ASP A CA 1
ATOM 675 C C . ASP A 1 87 ? 1.341 13.633 20.609 1 73.12 87 ASP A C 1
ATOM 677 O O . ASP A 1 87 ? 2.152 12.789 20.219 1 73.12 87 ASP A O 1
ATOM 681 N N . VAL A 1 88 ? 0.602 14.406 19.938 1 73.75 88 VAL A N 1
ATOM 682 C CA . VAL A 1 88 ? 0.979 14.5 18.531 1 73.75 88 VAL A CA 1
ATOM 683 C C . VAL A 1 88 ? 1.735 15.805 18.281 1 73.75 88 VAL A C 1
ATOM 685 O O . VAL A 1 88 ? 1.379 16.844 18.828 1 73.75 88 VAL A O 1
ATOM 688 N N . GLY A 1 89 ? 2.869 15.703 17.797 1 78.31 89 GLY A N 1
ATOM 689 C CA . GLY A 1 89 ? 3.688 16.859 17.484 1 78.31 89 GLY A CA 1
ATOM 690 C C . GLY A 1 89 ? 3.584 17.297 16.031 1 78.31 89 GLY A C 1
ATOM 691 O O . GLY A 1 89 ? 2.545 17.094 15.398 1 78.31 89 GLY A O 1
ATOM 692 N N . ILE A 1 90 ? 4.598 18.125 15.766 1 87.12 90 ILE A N 1
ATOM 693 C CA . ILE A 1 90 ? 4.738 18.641 14.406 1 87.12 90 ILE A CA 1
ATOM 694 C C . ILE A 1 90 ? 5.645 17.703 13.602 1 87.12 90 ILE A C 1
ATOM 696 O O . ILE A 1 90 ? 6.688 17.266 14.086 1 87.12 90 ILE A O 1
ATOM 700 N N . LEU A 1 91 ? 5.113 17.391 12.422 1 89.12 91 LEU A N 1
ATOM 701 C CA . LEU A 1 91 ? 5.902 16.594 11.477 1 89.12 91 LEU A CA 1
ATOM 702 C C . LEU A 1 91 ? 6.312 17.438 10.273 1 89.12 91 LEU A C 1
ATOM 704 O O . LEU A 1 91 ? 5.465 18.062 9.633 1 89.12 91 LEU A O 1
ATOM 708 N N . LEU A 1 92 ? 7.625 17.438 10.016 1 91.06 92 LEU A N 1
ATOM 709 C CA . LEU A 1 92 ? 8.133 18.094 8.805 1 91.06 92 LEU A CA 1
ATOM 710 C C . LEU A 1 92 ? 8.32 17.078 7.688 1 91.06 92 LEU A C 1
ATOM 712 O O . LEU A 1 92 ? 8.758 15.945 7.934 1 91.06 92 LEU A O 1
ATOM 716 N N . PHE A 1 93 ? 7.961 17.531 6.48 1 89.06 93 PHE A N 1
ATOM 717 C CA .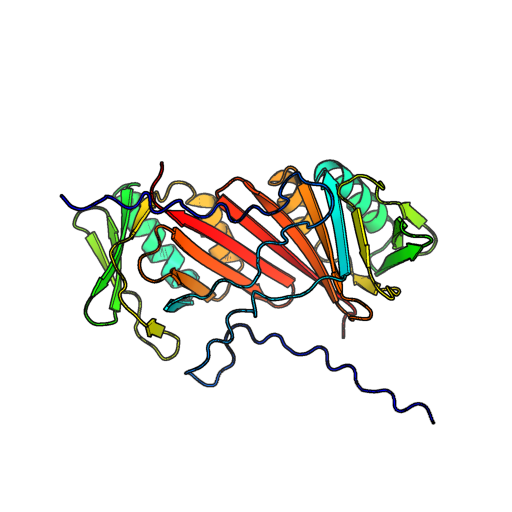 PHE A 1 93 ? 8.117 16.641 5.344 1 89.06 93 PHE A CA 1
ATOM 718 C C . PHE A 1 93 ? 8.242 17.422 4.043 1 89.06 93 PHE A C 1
ATOM 720 O O . PHE A 1 93 ? 8.094 18.641 4.035 1 89.06 93 PHE A O 1
ATOM 727 N N . SER A 1 94 ? 8.617 16.719 3.031 1 90.81 94 SER A N 1
ATOM 728 C CA . SER A 1 94 ? 8.719 17.312 1.704 1 90.81 94 SER A CA 1
ATOM 729 C C . SER A 1 94 ? 7.605 16.812 0.787 1 90.81 94 SER A C 1
ATOM 731 O O . SER A 1 94 ? 7.27 15.633 0.799 1 90.81 94 SER A O 1
ATOM 733 N N . ILE A 1 95 ? 7.016 17.75 0.012 1 92.44 95 ILE A N 1
ATOM 734 C CA . ILE A 1 95 ? 6.035 17.391 -1.006 1 92.44 95 ILE A CA 1
ATOM 735 C C . ILE A 1 95 ? 6.73 17.203 -2.352 1 92.44 95 ILE A C 1
ATOM 737 O O . ILE A 1 95 ? 6.316 17.781 -3.357 1 92.44 95 ILE A O 1
ATOM 741 N N . GLU A 1 96 ? 7.691 16.422 -2.412 1 87.38 96 GLU A N 1
ATOM 742 C CA . GLU A 1 96 ? 8.453 16.219 -3.645 1 87.38 96 GLU A CA 1
ATOM 743 C C . GLU A 1 96 ? 7.777 15.203 -4.555 1 87.38 96 GLU A C 1
ATOM 745 O O . GLU A 1 96 ? 7.883 15.289 -5.781 1 87.38 96 GLU A O 1
ATOM 750 N N . ASN A 1 97 ? 7.09 14.344 -4.074 1 87.88 97 ASN A N 1
ATOM 751 C CA . ASN A 1 97 ? 6.461 13.281 -4.848 1 87.88 97 ASN A CA 1
ATOM 752 C C . ASN A 1 97 ? 5.043 13.648 -5.262 1 87.88 97 ASN A C 1
ATOM 754 O O . ASN A 1 97 ? 4.145 12.805 -5.242 1 87.88 97 ASN A O 1
ATOM 758 N N . ILE A 1 98 ? 4.855 14.859 -5.734 1 93.12 98 ILE A N 1
ATOM 759 C CA . ILE A 1 98 ? 3.525 15.422 -5.965 1 93.12 98 ILE A CA 1
ATOM 760 C C . ILE A 1 98 ? 2.811 14.625 -7.055 1 93.12 98 ILE A C 1
ATOM 762 O O . ILE A 1 98 ? 1.604 14.391 -6.965 1 93.12 98 ILE A O 1
ATOM 766 N N . LYS A 1 99 ? 3.502 14.188 -8.047 1 91.44 99 LYS A N 1
ATOM 767 C CA . LYS A 1 99 ? 2.869 13.445 -9.133 1 91.44 99 LYS A CA 1
ATOM 768 C C . LYS A 1 99 ? 2.281 12.133 -8.625 1 91.44 99 LYS A C 1
ATOM 770 O O . LYS A 1 99 ? 1.169 11.758 -9.008 1 91.44 99 LYS A O 1
ATOM 775 N N . ALA A 1 100 ? 3.01 11.445 -7.781 1 91.44 100 ALA A N 1
ATOM 776 C CA . ALA A 1 100 ? 2.535 10.18 -7.23 1 91.44 100 ALA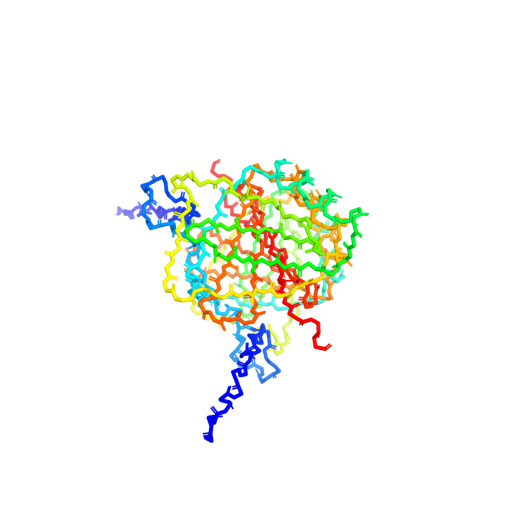 A CA 1
ATOM 777 C C . ALA A 1 100 ? 1.316 10.398 -6.336 1 91.44 100 ALA A C 1
ATOM 779 O O . ALA A 1 100 ? 0.363 9.617 -6.379 1 91.44 100 ALA A O 1
ATOM 780 N N . LEU A 1 101 ? 1.346 11.484 -5.621 1 94.25 101 LEU A N 1
ATOM 781 C CA . LEU A 1 101 ? 0.242 11.797 -4.719 1 94.25 101 LEU A CA 1
ATOM 782 C C . LEU A 1 101 ? -1.016 12.156 -5.504 1 94.25 101 LEU A C 1
ATOM 784 O O . LEU A 1 101 ? -2.113 11.711 -5.164 1 94.25 101 LEU A O 1
ATOM 788 N N . VAL A 1 102 ? -0.822 12.852 -6.531 1 94.88 102 VAL A N 1
ATOM 789 C CA . VAL A 1 102 ? -1.951 13.227 -7.375 1 94.88 102 VAL A CA 1
ATOM 790 C C . VAL A 1 102 ? -2.52 11.992 -8.062 1 94.88 102 VAL A C 1
ATOM 792 O O . VAL A 1 102 ? -3.736 11.781 -8.078 1 94.88 102 VAL A O 1
ATOM 795 N N . SER A 1 103 ? -1.704 11.172 -8.586 1 93.44 103 SER A N 1
ATOM 796 C CA . SER A 1 103 ? -2.146 9.945 -9.234 1 93.44 103 SER A CA 1
ATOM 797 C C . SER A 1 103 ? -2.936 9.062 -8.2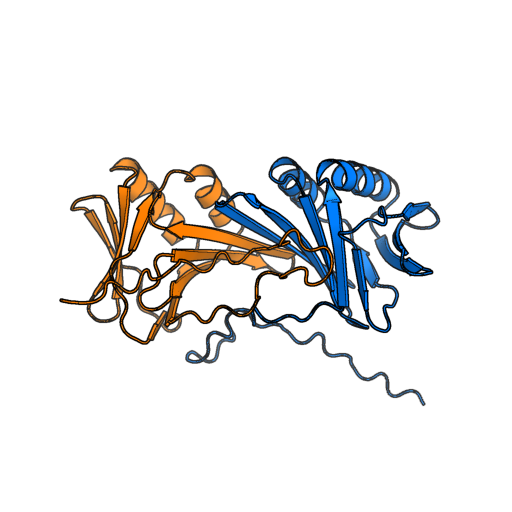81 1 93.44 103 SER A C 1
ATOM 799 O O . SER A 1 103 ? -3.996 8.547 -8.633 1 93.44 103 SER A O 1
ATOM 801 N N . ALA A 1 104 ? -2.434 8.922 -7.117 1 93.06 104 ALA A N 1
ATOM 802 C CA . ALA A 1 104 ? -3.121 8.117 -6.109 1 93.06 104 ALA A CA 1
ATOM 803 C C . ALA A 1 104 ? -4.488 8.711 -5.773 1 93.06 104 ALA A C 1
ATOM 805 O O . ALA A 1 104 ? -5.457 7.973 -5.574 1 93.06 104 ALA A O 1
ATOM 806 N N . SER A 1 105 ? -4.547 10 -5.77 1 95.5 105 SER A N 1
ATOM 807 C CA . SER A 1 105 ? -5.785 10.68 -5.395 1 95.5 105 SER A CA 1
ATOM 808 C C . SER A 1 105 ? -6.848 10.523 -6.473 1 95.5 105 SER A C 1
ATOM 810 O O . SER A 1 105 ? -8.047 10.625 -6.195 1 95.5 105 SER A O 1
ATOM 812 N N . ILE A 1 106 ? -6.391 10.297 -7.711 1 95.44 106 ILE A N 1
ATOM 813 C CA . ILE A 1 106 ? -7.324 10.07 -8.812 1 95.44 106 ILE A CA 1
ATOM 814 C C . ILE A 1 106 ? -7.906 8.664 -8.711 1 95.44 106 ILE A C 1
ATOM 816 O O . ILE A 1 106 ? -9.07 8.438 -9.047 1 95.44 106 ILE A O 1
ATOM 820 N N . LEU A 1 107 ? -7.191 7.77 -8.117 1 91.19 107 LEU A N 1
ATOM 821 C CA . LEU A 1 107 ? -7.586 6.363 -8.062 1 91.19 107 LEU A CA 1
ATOM 822 C C . LEU A 1 107 ? -8.383 6.066 -6.801 1 91.19 107 LEU A C 1
ATOM 824 O O . LEU A 1 107 ? -8.977 4.992 -6.672 1 91.19 107 LEU A O 1
ATOM 828 N N . SER A 1 108 ? -8.398 6.973 -5.902 1 91.38 108 SER A N 1
ATOM 829 C CA . SER A 1 108 ? -8.977 6.711 -4.59 1 91.38 108 SER A CA 1
ATOM 830 C C . SER A 1 108 ? -10.102 7.695 -4.27 1 91.38 108 SER A C 1
ATOM 832 O O . SER A 1 108 ? -9.992 8.883 -4.586 1 91.38 108 SER A O 1
ATOM 834 N N . LYS A 1 109 ? -11.117 7.188 -3.609 1 93.12 109 LYS A N 1
ATOM 835 C CA . LYS A 1 109 ? -12.188 8.07 -3.156 1 93.12 109 LYS A CA 1
ATOM 836 C C . LYS A 1 109 ? -11.789 8.812 -1.885 1 93.12 109 LYS A C 1
ATOM 838 O O . LYS A 1 109 ? -12.227 9.945 -1.656 1 93.12 109 LYS A O 1
ATOM 843 N N . MET A 1 110 ? -10.961 8.117 -1.123 1 91.69 110 MET A N 1
ATOM 844 C CA . MET A 1 110 ? -10.555 8.641 0.177 1 91.69 110 MET A CA 1
ATOM 845 C C . MET A 1 110 ? -9.039 8.555 0.35 1 91.69 110 MET A C 1
ATOM 847 O O . MET A 1 110 ? -8.383 7.762 -0.324 1 91.69 110 MET A O 1
ATOM 851 N N . VAL A 1 111 ? -8.531 9.414 1.134 1 92.25 111 VAL A N 1
ATOM 852 C CA . VAL A 1 111 ? -7.16 9.289 1.612 1 92.25 111 VAL A CA 1
ATOM 853 C C . VAL A 1 111 ? -7.133 9.375 3.137 1 92.25 111 VAL A C 1
ATOM 855 O O . VAL A 1 111 ? -7.879 10.164 3.732 1 92.25 111 VAL A O 1
ATOM 858 N N . TRP A 1 112 ? -6.258 8.539 3.746 1 86.94 112 TRP A N 1
ATOM 859 C CA . TRP A 1 112 ? -6.109 8.5 5.195 1 86.94 112 TRP A CA 1
ATOM 860 C C . TRP A 1 112 ? -4.715 8.945 5.617 1 86.94 112 TRP A C 1
ATOM 862 O O . TRP A 1 112 ? -3.715 8.352 5.203 1 86.94 112 TRP A O 1
ATOM 872 N N . LEU A 1 113 ? -4.719 10.031 6.367 1 90.44 113 LEU A N 1
ATOM 873 C CA . LEU A 1 113 ? -3.479 10.438 7.023 1 90.44 113 LEU A CA 1
ATOM 874 C C . LEU A 1 113 ? -3.258 9.648 8.305 1 90.44 113 LEU A C 1
ATOM 876 O O . LEU A 1 113 ? -4.113 9.648 9.195 1 90.44 113 LEU A O 1
ATOM 880 N N . LEU A 1 114 ? -2.076 8.984 8.336 1 83.75 114 LEU A N 1
ATOM 881 C CA . LEU A 1 114 ? -1.729 8.133 9.469 1 83.75 114 LEU A CA 1
ATOM 882 C C . LEU A 1 114 ? -0.476 8.648 10.172 1 83.75 114 LEU A C 1
ATOM 884 O O . LEU A 1 114 ? 0.583 8.766 9.547 1 83.75 114 LEU A O 1
ATOM 888 N N . GLY A 1 115 ? -0.659 8.992 11.43 1 82.06 115 GLY A N 1
ATOM 889 C CA . GLY A 1 115 ? 0.457 9.523 12.203 1 82.06 115 GLY A CA 1
ATOM 890 C C . GLY A 1 115 ? 0.683 8.789 13.508 1 82.06 115 GLY A C 1
ATOM 891 O O . GLY A 1 115 ? -0.262 8.273 14.109 1 82.06 115 GLY A O 1
ATOM 892 N N . GLN A 1 116 ? 1.963 8.625 13.758 1 72.69 116 GLN A N 1
ATOM 893 C CA . GLN A 1 116 ? 2.311 8.047 15.055 1 72.69 116 GLN A CA 1
ATOM 894 C C . GLN A 1 116 ? 2.605 9.141 16.078 1 72.69 116 GLN A C 1
ATOM 896 O O . GLN A 1 116 ? 3.135 10.195 15.734 1 72.69 116 GLN A O 1
ATOM 901 N N . SER A 1 117 ? 2.199 8.828 17.281 1 65.44 117 SER A N 1
ATOM 902 C CA . SER A 1 117 ? 2.504 9.758 18.359 1 65.44 117 SER A CA 1
ATOM 903 C C . SER A 1 117 ? 4.008 9.953 18.516 1 65.44 117 SER A C 1
ATOM 905 O O . SER A 1 117 ? 4.734 9.008 18.828 1 65.44 117 SER A O 1
ATOM 907 N N . GLY A 1 118 ? 4.418 11.266 18.297 1 65.31 118 GLY A N 1
ATOM 908 C CA . GLY A 1 118 ? 5.82 11.602 18.469 1 65.31 118 GLY A CA 1
ATOM 909 C C . GLY A 1 118 ? 6.723 10.953 17.438 1 65.31 118 GLY A C 1
ATOM 910 O O . GLY A 1 118 ? 7.945 10.961 17.578 1 65.31 118 GLY A O 1
ATOM 911 N N . GLY A 1 119 ? 6.184 10.281 16.562 1 66.5 119 GLY A N 1
ATOM 912 C CA . GLY A 1 119 ? 6.996 9.641 15.539 1 66.5 119 GLY A CA 1
ATOM 913 C C . GLY A 1 119 ? 7.426 10.586 14.43 1 66.5 119 GLY A C 1
ATOM 914 O O . GLY A 1 119 ? 6.773 11.609 14.195 1 66.5 119 GLY A O 1
ATOM 915 N N . PRO A 1 120 ? 8.555 10.273 13.891 1 72 120 PRO A N 1
ATOM 916 C CA . PRO A 1 120 ? 9.086 11.172 12.867 1 72 120 PRO A CA 1
ATOM 917 C C . PRO A 1 120 ? 8.461 10.938 11.492 1 72 120 PRO A C 1
ATOM 919 O O . PRO A 1 120 ? 8.766 11.664 10.539 1 72 120 PRO A O 1
ATOM 922 N N . PHE A 1 121 ? 7.551 9.961 11.562 1 78.06 121 PHE A N 1
ATOM 923 C CA . PHE A 1 121 ? 7.047 9.625 10.234 1 78.06 121 PHE A CA 1
ATOM 924 C C . PHE A 1 121 ? 5.527 9.547 10.242 1 78.06 121 PHE A C 1
ATOM 926 O O . PHE A 1 121 ? 4.914 9.328 11.289 1 78.06 121 PHE A O 1
ATOM 933 N N . ALA A 1 122 ? 4.992 9.844 9.156 1 84.88 122 ALA A N 1
ATOM 934 C CA . ALA A 1 122 ? 3.572 9.656 8.875 1 84.88 122 ALA A CA 1
ATOM 935 C C . ALA A 1 122 ? 3.365 8.953 7.535 1 84.88 122 ALA A C 1
ATOM 937 O O . ALA A 1 122 ? 4.328 8.688 6.809 1 84.88 122 ALA A O 1
ATOM 938 N N . ALA A 1 123 ? 2.135 8.562 7.344 1 86 123 ALA A N 1
ATOM 939 C CA . ALA A 1 123 ? 1.823 7.898 6.086 1 86 123 ALA A CA 1
ATOM 940 C C . ALA A 1 123 ? 0.506 8.406 5.504 1 86 123 ALA A C 1
ATOM 942 O O . ALA A 1 123 ? -0.363 8.875 6.242 1 86 123 ALA A O 1
ATOM 943 N N . LEU A 1 124 ? 0.444 8.359 4.195 1 90.56 124 LEU A N 1
ATOM 944 C CA . LEU A 1 124 ? -0.808 8.539 3.467 1 90.56 124 LEU A CA 1
ATOM 945 C C . LEU A 1 124 ? -1.248 7.234 2.812 1 90.56 124 LEU A C 1
ATOM 947 O O . LEU A 1 124 ? -0.474 6.609 2.082 1 90.56 124 LEU A O 1
ATOM 951 N N . ASN A 1 125 ? -2.463 6.871 3.143 1 86.75 125 ASN A N 1
ATOM 952 C CA . ASN A 1 125 ? -3.043 5.66 2.576 1 86.75 125 ASN A CA 1
ATOM 953 C C . ASN A 1 125 ? -4.168 5.98 1.595 1 86.75 125 ASN A C 1
ATOM 955 O O . ASN A 1 125 ? -5.16 6.613 1.966 1 86.75 125 ASN A O 1
ATOM 959 N N . PHE A 1 126 ? -3.984 5.551 0.356 1 89.62 126 PHE A N 1
ATOM 960 C CA . PHE A 1 126 ? -4.98 5.672 -0.7 1 89.62 126 PHE A CA 1
ATOM 961 C C . PHE A 1 126 ? -5.547 4.305 -1.071 1 89.62 126 PHE A C 1
ATOM 963 O O . PHE A 1 126 ? -4.945 3.572 -1.858 1 89.62 126 PHE A O 1
ATOM 970 N N . PRO A 1 127 ? -6.703 4.074 -0.529 1 85.06 127 PRO A N 1
ATOM 971 C CA . PRO A 1 127 ? -7.336 2.83 -0.97 1 85.06 127 PRO A CA 1
ATOM 972 C C . PRO A 1 127 ? -7.965 2.947 -2.359 1 85.06 127 PRO A C 1
ATOM 974 O O . PRO A 1 127 ? -8.492 4.004 -2.715 1 85.06 127 PRO A O 1
ATOM 977 N N . PHE A 1 128 ? -7.828 1.957 -3.174 1 85.81 128 PHE A N 1
ATOM 978 C CA . PHE A 1 128 ? -8.523 1.99 -4.457 1 85.81 128 PHE A CA 1
ATOM 979 C C . PHE A 1 128 ? -9.445 0.788 -4.605 1 85.81 128 PHE A C 1
ATOM 981 O O . PHE A 1 128 ? -9.32 0.019 -5.559 1 85.81 128 PHE A O 1
ATOM 988 N N . GLY A 1 129 ? -10.422 0.782 -3.748 1 76.38 129 GLY A N 1
ATOM 989 C CA . GLY A 1 129 ? -11.469 -0.228 -3.719 1 76.38 129 GLY A CA 1
ATOM 990 C C . GLY A 1 129 ? -10.984 -1.569 -3.199 1 76.38 129 GLY A C 1
ATOM 991 O O . GLY A 1 129 ? -10.219 -1.63 -2.236 1 76.38 129 GLY A O 1
ATOM 992 N N . ASN A 1 130 ? -11.5 -2.656 -3.805 1 72.69 130 ASN A N 1
ATOM 993 C CA . ASN A 1 130 ? -11.156 -4.012 -3.389 1 72.69 130 ASN A CA 1
ATOM 994 C C . ASN A 1 130 ? -9.859 -4.484 -4.047 1 72.69 130 ASN A C 1
ATOM 996 O O . ASN A 1 130 ? -9.391 -5.59 -3.773 1 72.69 130 ASN A O 1
ATOM 1000 N N . LEU A 1 131 ? -9.289 -3.592 -4.773 1 79.62 131 LEU A N 1
ATOM 1001 C CA . LEU A 1 131 ? -8.117 -3.982 -5.543 1 79.62 131 LEU A CA 1
ATOM 1002 C C . LEU A 1 131 ? -6.844 -3.84 -4.715 1 79.62 131 LEU A C 1
ATOM 1004 O O . LEU A 1 131 ? -5.883 -4.586 -4.91 1 79.62 131 LEU A O 1
ATOM 1008 N N . GLY A 1 132 ? -6.891 -2.844 -3.801 1 82.94 132 GLY A N 1
ATOM 1009 C CA . GLY A 1 132 ? -5.684 -2.627 -3.023 1 82.94 132 GLY A CA 1
ATOM 1010 C C . GLY A 1 132 ? -5.555 -1.208 -2.502 1 82.94 132 GLY A C 1
ATOM 1011 O O . GLY A 1 132 ? -6.559 -0.562 -2.191 1 82.94 132 GLY A O 1
ATOM 1012 N N . ASN A 1 133 ? -4.301 -0.852 -2.195 1 85.31 133 ASN A N 1
ATOM 1013 C CA . ASN A 1 133 ? -4.035 0.505 -1.729 1 85.31 133 ASN A CA 1
ATOM 1014 C C . ASN A 1 133 ? -2.619 0.952 -2.088 1 85.31 133 ASN A C 1
ATOM 1016 O O . ASN A 1 133 ? -1.777 0.13 -2.453 1 85.31 133 ASN A O 1
ATOM 1020 N N . MET A 1 134 ? -2.479 2.277 -2.064 1 88.75 134 MET A N 1
ATOM 1021 C CA . MET A 1 134 ? -1.168 2.918 -2.131 1 88.75 134 MET A CA 1
ATOM 1022 C C . MET A 1 134 ? -0.831 3.607 -0.814 1 88.75 134 MET A C 1
ATOM 1024 O O . MET A 1 134 ? -1.657 4.336 -0.26 1 88.75 134 MET A O 1
ATOM 1028 N N . LEU A 1 135 ? 0.354 3.252 -0.35 1 85.94 135 LEU A N 1
ATOM 1029 C CA . LEU A 1 135 ? 0.844 3.854 0.886 1 85.94 135 LEU A CA 1
ATOM 1030 C C . LEU A 1 135 ? 2.09 4.695 0.625 1 85.94 135 LEU A C 1
ATOM 1032 O O . LEU A 1 135 ? 3.014 4.25 -0.059 1 85.94 135 LEU A O 1
ATOM 1036 N N . PHE A 1 136 ? 2.021 5.961 1.093 1 86.94 136 PHE A N 1
ATOM 1037 C CA . PHE A 1 136 ? 3.164 6.859 0.991 1 86.94 136 PHE A CA 1
ATOM 1038 C C . PHE A 1 136 ? 3.68 7.238 2.373 1 86.94 136 PHE A C 1
ATOM 1040 O O . PHE A 1 136 ? 2.9 7.629 3.246 1 86.94 136 PHE A O 1
ATOM 1047 N N . TYR A 1 137 ? 4.938 7.16 2.516 1 83.69 137 TYR A N 1
ATOM 1048 C CA . TYR A 1 137 ? 5.578 7.535 3.77 1 83.69 137 TYR A CA 1
ATOM 1049 C C . TYR A 1 137 ? 6.164 8.938 3.684 1 83.69 137 TYR A C 1
ATOM 1051 O O . TYR A 1 137 ? 6.723 9.328 2.654 1 83.69 137 TYR A O 1
ATOM 1059 N N . PHE A 1 138 ? 5.961 9.664 4.832 1 82.31 138 PHE A N 1
ATOM 1060 C CA . PHE A 1 138 ? 6.516 11.008 4.887 1 82.31 138 PHE A CA 1
ATOM 1061 C C . PHE A 1 138 ? 7.219 11.25 6.215 1 82.31 138 PHE A C 1
ATOM 1063 O O . PHE A 1 138 ? 6.777 10.766 7.254 1 82.31 138 PHE A O 1
ATOM 1070 N N . GLY A 1 139 ? 8.242 11.969 6.066 1 81.69 139 GLY A N 1
ATOM 1071 C CA . GLY A 1 139 ? 9 12.398 7.23 1 81.69 139 GLY A CA 1
ATOM 1072 C C . GLY A 1 139 ? 10.188 13.273 6.875 1 81.69 139 GLY A C 1
ATOM 1073 O O . GLY A 1 139 ? 10.375 13.641 5.711 1 81.69 139 GLY A O 1
ATOM 1074 N N . PRO A 1 140 ? 10.852 13.609 8.016 1 72.44 140 PRO A N 1
ATOM 1075 C CA . PRO A 1 140 ? 11.984 14.516 7.801 1 72.44 140 PRO A CA 1
ATOM 1076 C C . PRO A 1 140 ? 13.031 13.945 6.855 1 72.44 140 PRO A C 1
ATOM 1078 O O . PRO A 1 140 ? 13.273 12.734 6.852 1 72.44 140 PRO A O 1
ATOM 1081 N N . VAL A 1 141 ? 13.344 14.625 5.762 1 56.47 141 VAL A N 1
ATOM 1082 C CA . VAL A 1 141 ? 14.43 14.227 4.875 1 56.47 141 VAL A CA 1
ATOM 1083 C C . VAL A 1 141 ? 15.75 14.188 5.652 1 56.47 141 VAL A C 1
ATOM 1085 O O . VAL A 1 141 ? 16.094 15.141 6.355 1 56.47 141 VAL A O 1
ATOM 1088 N N . LEU A 1 142 ? 16.047 12.906 6.137 1 46.12 142 LEU A N 1
ATOM 1089 C CA . LEU A 1 142 ? 17.375 12.906 6.73 1 46.12 142 LEU A CA 1
ATOM 1090 C C . LEU A 1 142 ? 18.406 13.445 5.742 1 46.12 142 LEU A C 1
ATOM 1092 O O . LEU A 1 142 ? 18.281 13.25 4.535 1 46.12 142 LEU A O 1
ATOM 1096 N N . MET B 1 1 ? -20.047 -35.125 7.223 1 17.84 1 MET B N 1
ATOM 1097 C CA . MET B 1 1 ? -20.906 -33.938 7.324 1 17.84 1 MET B CA 1
ATOM 1098 C C . MET B 1 1 ? -20.078 -32.688 7.641 1 17.84 1 MET B C 1
ATOM 1100 O O . MET B 1 1 ? -19.719 -32.469 8.797 1 17.84 1 MET B O 1
ATOM 1104 N N . LEU B 1 2 ? -19.078 -32.469 6.918 1 17.03 2 LEU B N 1
ATOM 1105 C CA . LEU B 1 2 ? -17.875 -31.672 7.102 1 17.03 2 LEU B CA 1
ATOM 1106 C C . LEU B 1 2 ? -18.203 -30.188 7.113 1 17.03 2 LEU B C 1
ATOM 1108 O O . LEU B 1 2 ? -18.75 -29.656 6.141 1 17.03 2 LEU B O 1
ATOM 1112 N N . GLY B 1 3 ? -18.656 -29.734 8.242 1 18.05 3 GLY B N 1
ATOM 1113 C CA . GLY B 1 3 ? -19.141 -28.375 8.492 1 18.05 3 GLY B CA 1
ATOM 1114 C C . GLY B 1 3 ? -18.25 -27.312 7.883 1 18.05 3 GLY B C 1
ATOM 1115 O O . GLY B 1 3 ? -17.031 -27.297 8.117 1 18.05 3 GLY B O 1
ATOM 1116 N N . THR B 1 4 ? -18.5 -27 6.645 1 17.66 4 THR B N 1
ATOM 1117 C CA . THR B 1 4 ? -17.906 -26.016 5.762 1 17.66 4 THR B CA 1
ATOM 1118 C C . THR B 1 4 ? -17.734 -24.688 6.484 1 17.66 4 THR B C 1
ATOM 1120 O O . THR B 1 4 ? -18.719 -24.031 6.844 1 17.66 4 THR B O 1
ATOM 1123 N N . LYS B 1 5 ? -16.859 -24.859 7.422 1 19.61 5 LYS B N 1
ATOM 1124 C CA . LYS B 1 5 ? -16.75 -23.609 8.164 1 19.61 5 LYS B CA 1
ATOM 1125 C C . LYS B 1 5 ? -16.547 -22.422 7.219 1 19.61 5 LYS B C 1
ATOM 1127 O O . LYS B 1 5 ? -15.75 -22.5 6.285 1 19.61 5 LYS B O 1
ATOM 1132 N N . GLN B 1 6 ? -17.594 -21.766 6.902 1 19.42 6 GLN B N 1
ATOM 1133 C CA . GLN B 1 6 ? -17.672 -20.531 6.109 1 19.42 6 GLN B CA 1
ATOM 1134 C C . GLN B 1 6 ? -16.5 -19.594 6.422 1 19.42 6 GLN B C 1
ATOM 1136 O O . GLN B 1 6 ? -16.312 -19.219 7.578 1 19.42 6 GLN B O 1
ATOM 1141 N N . ILE B 1 7 ? -15.375 -20.062 5.977 1 19.95 7 ILE B N 1
ATOM 1142 C CA . ILE B 1 7 ? -14.141 -19.312 6.184 1 19.95 7 ILE B CA 1
ATOM 1143 C C . ILE B 1 7 ? -14.336 -17.859 5.746 1 19.95 7 ILE B C 1
ATOM 1145 O O . ILE B 1 7 ? -14.539 -17.594 4.559 1 19.95 7 ILE B O 1
ATOM 1149 N N . ARG B 1 8 ? -15.242 -17.188 6.438 1 19.86 8 ARG B N 1
ATOM 1150 C CA . ARG B 1 8 ? -15.578 -15.789 6.168 1 19.86 8 ARG B CA 1
ATOM 1151 C C . ARG B 1 8 ? -14.32 -14.945 5.988 1 19.86 8 ARG B C 1
ATOM 1153 O O . ARG B 1 8 ? -13.336 -15.125 6.711 1 19.86 8 ARG B O 1
ATOM 1160 N N . ALA B 1 9 ? -14.008 -14.781 4.887 1 24.19 9 ALA B N 1
ATOM 1161 C CA . ALA B 1 9 ? -13.008 -13.805 4.473 1 24.19 9 ALA B CA 1
ATOM 1162 C C . ALA B 1 9 ? -13.078 -12.547 5.332 1 24.19 9 ALA B C 1
ATOM 1164 O O . ALA B 1 9 ? -14.125 -11.906 5.422 1 24.19 9 ALA B O 1
ATOM 1165 N N . THR B 1 10 ? -12.656 -12.609 6.59 1 24.48 10 THR B N 1
ATOM 1166 C CA . THR B 1 10 ? -12.898 -11.469 7.461 1 24.48 10 THR B CA 1
ATOM 1167 C C . THR B 1 10 ? -12.578 -1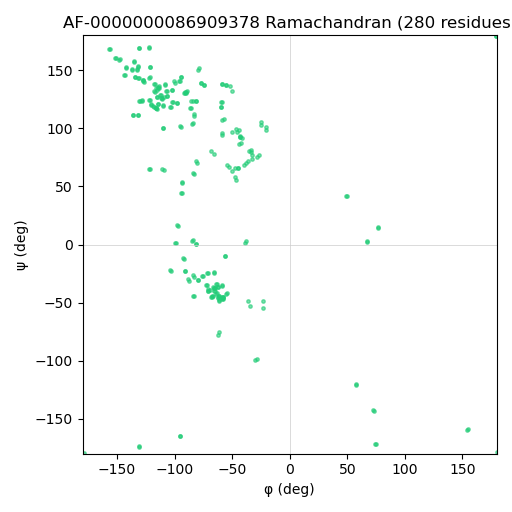0.164 6.742 1 24.48 10 THR B C 1
ATOM 1169 O O . THR B 1 10 ? -11.531 -10.039 6.102 1 24.48 10 THR B O 1
ATOM 1172 N N . GLU B 1 11 ? -13.555 -9.469 6.211 1 25.8 11 GLU B N 1
ATOM 1173 C CA . GLU B 1 11 ? -13.617 -8.078 5.777 1 25.8 11 GLU B CA 1
ATOM 1174 C C . GLU B 1 11 ? -12.633 -7.211 6.547 1 25.8 11 GLU B C 1
ATOM 1176 O O . GLU B 1 11 ? -12.648 -7.184 7.781 1 25.8 11 GLU B O 1
ATOM 1181 N N . ILE B 1 12 ? -11.445 -7.27 6.23 1 28.25 12 ILE B N 1
ATOM 1182 C CA . ILE B 1 12 ? -10.633 -6.27 6.914 1 28.25 12 ILE B CA 1
ATOM 1183 C C . ILE B 1 12 ? -11.211 -4.879 6.672 1 28.25 12 ILE B C 1
ATOM 1185 O O . ILE B 1 12 ? -11.203 -4.379 5.547 1 28.25 12 ILE B O 1
ATOM 1189 N N . PRO B 1 13 ? -12.32 -4.539 7.164 1 29.3 13 PRO B N 1
ATOM 1190 C CA . PRO B 1 13 ? -12.844 -3.178 7.051 1 29.3 13 PRO B CA 1
ATOM 1191 C C . PRO B 1 13 ? -11.773 -2.111 7.262 1 29.3 13 PRO B C 1
ATOM 1193 O O . PRO B 1 13 ? -10.977 -2.207 8.203 1 29.3 13 PRO B O 1
ATOM 1196 N N . VAL B 1 14 ? -11.078 -1.614 6.199 1 29.36 14 VAL B N 1
ATOM 1197 C CA . VAL B 1 14 ? -10.328 -0.417 6.57 1 29.36 14 VAL B CA 1
ATOM 1198 C C . VAL B 1 14 ? -11.031 0.304 7.715 1 29.36 14 VAL B C 1
ATOM 1200 O O . VAL B 1 14 ? -10.438 0.556 8.766 1 29.36 14 VAL B O 1
ATOM 1203 N N . ILE B 1 15 ? -11.852 1.428 7.152 1 29 15 ILE B N 1
ATOM 1204 C CA . ILE B 1 15 ? -12.68 2.309 7.973 1 29 15 ILE B CA 1
ATOM 1205 C C . ILE B 1 15 ? -14.016 1.634 8.273 1 29 15 ILE B C 1
ATOM 1207 O O . ILE B 1 15 ? -14.75 1.262 7.355 1 29 15 ILE B O 1
ATOM 1211 N N . SER B 1 16 ? -14.188 0.625 9.086 1 28.41 16 SER B N 1
ATOM 1212 C CA . SER B 1 16 ? -15.578 0.305 9.367 1 28.41 16 SER B CA 1
ATOM 1213 C C . SER B 1 16 ? -16.344 1.54 9.828 1 28.41 16 SER B C 1
ATOM 1215 O O . SER B 1 16 ? -15.758 2.488 10.344 1 28.41 16 SER B O 1
ATOM 1217 N N . SER B 1 17 ? -17.594 1.793 9.336 1 29.98 17 SER B N 1
ATOM 1218 C CA . SER B 1 17 ? -18.609 2.807 9.633 1 29.98 17 SER B CA 1
ATOM 1219 C C . SER B 1 17 ? -18.594 3.176 11.117 1 29.98 17 SER B C 1
ATOM 1221 O O . SER B 1 17 ? -19.281 4.113 11.531 1 29.98 17 SER B O 1
ATOM 1223 N N . ASN B 1 18 ? -18.688 2.18 12.141 1 28.91 18 ASN B N 1
ATOM 1224 C CA . ASN B 1 18 ? -18.844 2.795 13.453 1 28.91 18 ASN B CA 1
ATOM 1225 C C . ASN B 1 18 ? -17.672 3.73 13.781 1 28.91 18 ASN B C 1
ATOM 1227 O O . ASN B 1 18 ? -16.516 3.379 13.562 1 28.91 18 ASN B O 1
ATOM 1231 N N . TYR B 1 19 ? -17.859 5.082 13.758 1 29.39 19 TYR B N 1
ATOM 1232 C CA . TYR B 1 19 ? -17 6.25 13.898 1 29.39 19 TYR B CA 1
ATOM 1233 C C . TYR B 1 19 ? -15.727 5.902 14.672 1 29.39 19 TYR B C 1
ATOM 1235 O O . TYR B 1 19 ? -14.742 6.645 14.625 1 29.39 19 TYR B O 1
ATOM 1243 N N . GLY B 1 20 ? -15.664 5.234 15.836 1 29.02 20 GLY B N 1
ATOM 1244 C CA . GLY B 1 20 ? -14.562 5.055 16.781 1 29.02 20 GLY B CA 1
ATOM 1245 C C . GLY B 1 20 ? -13.383 4.316 16.172 1 29.02 20 GLY B C 1
ATOM 1246 O O . GLY B 1 20 ? -12.234 4.738 16.344 1 29.02 20 GLY B O 1
ATOM 1247 N N . ARG B 1 21 ? -13.414 2.98 16.016 1 28.09 21 ARG B N 1
ATOM 1248 C CA . ARG B 1 21 ? -12.32 2.047 15.773 1 28.09 21 ARG B CA 1
ATOM 1249 C C . ARG B 1 21 ? -11.969 1.99 14.289 1 28.09 21 ARG B C 1
ATOM 1251 O O . ARG B 1 21 ? -12.711 1.421 13.492 1 28.09 21 ARG B O 1
ATOM 1258 N N . ILE B 1 22 ? -11.586 3.025 13.75 1 31.44 22 ILE B N 1
ATOM 1259 C CA . ILE B 1 22 ? -11.008 2.949 12.406 1 31.44 22 ILE B CA 1
ATOM 1260 C C . ILE B 1 22 ? -10.211 1.654 12.258 1 31.44 22 ILE B C 1
ATOM 1262 O O . ILE B 1 22 ? -9.328 1.368 13.07 1 31.44 22 ILE B O 1
ATOM 1266 N N . ALA B 1 23 ? -10.875 0.608 12.016 1 29.48 23 ALA B N 1
ATOM 1267 C CA . ALA B 1 23 ? -10.062 -0.579 11.766 1 29.48 23 ALA B CA 1
ATOM 1268 C C . ALA B 1 23 ? -8.938 -0.273 10.781 1 29.48 23 ALA B C 1
ATOM 1270 O O . ALA B 1 23 ? -9.172 -0.125 9.578 1 29.48 23 ALA B O 1
ATOM 1271 N N . ILE B 1 24 ? -8.055 0.608 10.953 1 34 24 ILE B N 1
ATOM 1272 C CA . ILE B 1 24 ? -6.773 0.63 10.25 1 34 24 ILE B CA 1
ATOM 1273 C C . ILE B 1 24 ? -6.406 -0.783 9.805 1 34 24 ILE B C 1
ATOM 1275 O O . ILE B 1 24 ? -6.496 -1.731 10.586 1 34 24 ILE B O 1
ATOM 1279 N N . PRO B 1 25 ? -6.59 -1.074 8.555 1 35.34 25 PRO B N 1
ATOM 1280 C CA . PRO B 1 25 ? -6.16 -2.424 8.188 1 35.34 25 PRO B CA 1
ATOM 1281 C C . PRO B 1 25 ? -5.164 -3.021 9.18 1 35.34 25 PRO B C 1
ATOM 1283 O O . PRO B 1 25 ? -4.352 -2.295 9.75 1 35.34 25 PRO B O 1
ATOM 1286 N N . ARG B 1 26 ? -5.785 -3.836 9.938 1 35.53 26 ARG B N 1
ATOM 1287 C CA . ARG B 1 26 ? -4.875 -4.609 10.781 1 35.53 26 ARG B CA 1
ATOM 1288 C C . ARG B 1 26 ? -3.564 -4.891 10.055 1 35.53 26 ARG B C 1
ATOM 1290 O O . ARG B 1 26 ? -3.549 -5.574 9.031 1 35.53 26 ARG B O 1
ATOM 1297 N N . LEU B 1 27 ? -2.775 -3.85 10.094 1 41.91 27 LEU B N 1
ATOM 1298 C CA . LEU B 1 27 ? -1.393 -3.963 9.641 1 41.91 27 LEU B CA 1
ATOM 1299 C C . LEU B 1 27 ? -0.79 -5.297 10.07 1 41.91 27 LEU B C 1
ATOM 1301 O O . LEU B 1 27 ? 0.363 -5.594 9.742 1 41.91 27 LEU B O 1
ATOM 1305 N N . PHE B 1 28 ? -1.828 -6.039 10.773 1 44.09 28 PHE B N 1
ATOM 1306 C CA . PHE B 1 28 ? -1.091 -7.223 11.203 1 44.09 28 PHE B CA 1
ATOM 1307 C C . PHE B 1 28 ? -1.564 -8.461 10.453 1 44.09 28 PHE B C 1
ATOM 1309 O O . PHE B 1 28 ? -2.561 -9.078 10.828 1 44.09 28 PHE B O 1
ATOM 1316 N N . ARG B 1 29 ? -1.393 -8.562 9.188 1 53.75 29 ARG B N 1
ATOM 1317 C CA . ARG B 1 29 ? -1.647 -9.844 8.539 1 53.75 29 ARG B CA 1
ATOM 1318 C C . ARG B 1 29 ? -0.429 -10.75 8.633 1 53.75 29 ARG B C 1
ATOM 1320 O O . ARG B 1 29 ? 0.703 -10.312 8.43 1 53.75 29 ARG B O 1
ATOM 1327 N N . GLU B 1 30 ? -0.819 -11.883 9.234 1 61.44 30 GLU B N 1
ATOM 1328 C CA . GLU B 1 30 ? 0.208 -12.914 9.203 1 61.44 30 GLU B CA 1
ATOM 1329 C C . GLU B 1 30 ? 0.141 -13.727 7.914 1 61.44 30 GLU B C 1
ATOM 1331 O O . GLU B 1 30 ? -0.939 -14.141 7.492 1 61.44 30 GLU B O 1
ATOM 1336 N N . TYR B 1 31 ? 1.237 -13.641 7.145 1 76.19 31 TYR B N 1
ATOM 1337 C CA . TYR B 1 31 ? 1.321 -14.383 5.895 1 76.19 31 TYR B CA 1
ATOM 1338 C C . TYR B 1 31 ? 2.184 -15.625 6.055 1 76.19 31 TYR B C 1
ATOM 1340 O O . TYR B 1 31 ? 3.244 -15.578 6.688 1 76.19 31 TYR B O 1
ATOM 1348 N N . GLN B 1 32 ? 1.646 -16.766 5.531 1 78.19 32 GLN B N 1
ATOM 1349 C CA . GLN B 1 32 ? 2.373 -18.031 5.57 1 78.19 32 GLN B CA 1
ATOM 1350 C C . GLN B 1 32 ? 3.215 -18.219 4.312 1 78.19 32 GLN B C 1
ATOM 1352 O O . GLN B 1 32 ? 4.109 -19.062 4.277 1 78.19 32 GLN B O 1
ATOM 1357 N N . VAL B 1 33 ? 2.848 -17.578 3.316 1 80.88 33 VAL B N 1
ATOM 1358 C CA . VAL B 1 33 ? 3.609 -17.578 2.072 1 80.88 33 VAL B CA 1
ATOM 1359 C C . VAL B 1 33 ? 4.164 -16.188 1.799 1 80.88 33 VAL B C 1
ATOM 1361 O O . VAL B 1 33 ? 3.41 -15.203 1.763 1 80.88 33 VAL B O 1
ATOM 1364 N N . ILE B 1 34 ? 5.488 -16.156 1.699 1 84 34 ILE B N 1
ATOM 1365 C CA . ILE B 1 34 ? 6.184 -14.922 1.366 1 84 34 ILE B CA 1
ATOM 1366 C C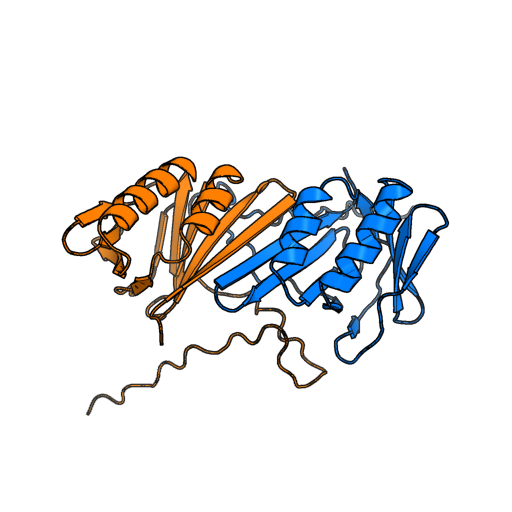 . ILE B 1 34 ? 7.27 -15.203 0.329 1 84 34 ILE B C 1
ATOM 1368 O O . ILE B 1 34 ? 8.234 -15.914 0.609 1 84 34 ILE B O 1
ATOM 1372 N N . VAL B 1 35 ? 7.02 -14.672 -0.863 1 88.94 35 VAL B N 1
ATOM 1373 C CA . VAL B 1 35 ? 7.984 -14.883 -1.938 1 88.94 35 VAL B CA 1
ATOM 1374 C C . VAL B 1 35 ? 8.352 -13.539 -2.568 1 88.94 35 VAL B C 1
ATOM 1376 O O . VAL B 1 35 ? 7.473 -12.797 -3.016 1 88.94 35 VAL B O 1
ATOM 1379 N N . GLY B 1 36 ? 9.625 -13.219 -2.582 1 89.5 36 GLY B N 1
ATOM 1380 C CA . GLY B 1 36 ? 10.125 -12.023 -3.238 1 89.5 36 GLY B CA 1
ATOM 1381 C C . GLY B 1 36 ? 10.859 -12.312 -4.531 1 89.5 36 GLY B C 1
ATOM 1382 O O . GLY B 1 36 ? 11.734 -13.188 -4.574 1 89.5 36 GLY B O 1
ATOM 1383 N N . ILE B 1 37 ? 10.453 -11.633 -5.555 1 93.12 37 ILE B N 1
ATOM 1384 C CA . ILE B 1 37 ? 11.141 -11.773 -6.832 1 93.12 37 ILE B CA 1
ATOM 1385 C C . ILE B 1 37 ? 11.367 -10.391 -7.453 1 93.12 37 ILE B C 1
ATOM 1387 O O . ILE B 1 37 ? 10.688 -9.43 -7.094 1 93.12 37 ILE B O 1
ATOM 1391 N N . PRO B 1 38 ? 12.383 -10.289 -8.375 1 95.25 38 PRO B N 1
ATOM 1392 C CA . PRO B 1 38 ? 12.477 -9.016 -9.102 1 95.25 38 PRO B CA 1
ATOM 1393 C C . PRO B 1 38 ? 11.172 -8.641 -9.805 1 95.25 38 PRO B C 1
ATOM 1395 O O . PRO B 1 38 ? 10.531 -9.492 -10.422 1 95.25 38 PRO B O 1
ATOM 1398 N N . ALA B 1 39 ? 10.812 -7.328 -9.695 1 96 39 ALA B N 1
ATOM 1399 C CA . ALA B 1 39 ? 9.539 -6.871 -10.258 1 96 39 ALA B CA 1
ATOM 1400 C C . ALA B 1 39 ? 9.516 -7.043 -11.773 1 96 39 ALA B C 1
ATOM 1402 O O . ALA B 1 39 ? 8.469 -7.324 -12.352 1 96 39 ALA B O 1
ATOM 1403 N N . GLU B 1 40 ? 10.633 -6.883 -12.398 1 97.88 40 GLU B N 1
ATOM 1404 C CA . GLU B 1 40 ? 10.727 -7.066 -13.844 1 97.88 40 GLU B CA 1
ATOM 1405 C C . GLU B 1 40 ? 10.383 -8.5 -14.242 1 97.88 40 GLU B C 1
ATOM 1407 O O . GLU B 1 40 ? 9.672 -8.727 -15.227 1 97.88 40 GLU B O 1
ATOM 1412 N N . MET B 1 41 ? 10.93 -9.438 -13.516 1 97.62 41 MET B N 1
ATOM 1413 C CA . MET B 1 41 ? 10.609 -10.844 -13.766 1 97.62 41 MET B CA 1
ATOM 1414 C C . MET B 1 41 ? 9.109 -11.086 -13.617 1 97.62 41 MET B C 1
ATOM 1416 O O . MET B 1 41 ? 8.5 -11.734 -14.461 1 97.62 41 MET B O 1
ATOM 1420 N N . PHE B 1 42 ? 8.562 -10.586 -12.594 1 97 42 PHE B N 1
ATOM 1421 C CA . PHE B 1 42 ? 7.129 -10.727 -12.375 1 97 42 PHE B CA 1
ATOM 1422 C C . PHE B 1 42 ? 6.348 -10.133 -13.539 1 97 42 PHE B C 1
ATOM 1424 O O . PHE B 1 42 ? 5.348 -10.703 -13.977 1 97 42 PHE B O 1
ATOM 1431 N N . ARG B 1 43 ? 6.727 -9 -13.938 1 97.69 43 ARG B N 1
ATOM 1432 C CA . ARG B 1 43 ? 6.062 -8.328 -15.047 1 97.69 43 ARG B CA 1
ATOM 1433 C C . ARG B 1 43 ? 6.016 -9.219 -16.281 1 97.69 43 ARG B C 1
ATOM 1435 O O . ARG B 1 43 ? 4.969 -9.359 -16.922 1 97.69 43 ARG B O 1
ATOM 1442 N N . ILE B 1 44 ? 7.082 -9.891 -16.547 1 98 44 ILE B N 1
ATOM 1443 C CA . ILE B 1 44 ? 7.164 -10.789 -17.703 1 98 44 ILE B CA 1
ATOM 1444 C C . ILE B 1 44 ? 6.23 -11.977 -17.5 1 98 44 ILE B C 1
ATOM 1446 O O . ILE B 1 44 ? 5.496 -12.359 -18.406 1 98 44 ILE B O 1
ATOM 1450 N N . MET B 1 45 ? 6.246 -12.508 -16.359 1 98.06 45 MET B N 1
ATOM 1451 C CA . MET B 1 45 ? 5.418 -13.672 -16.031 1 98.06 45 MET B CA 1
ATOM 1452 C C . MET B 1 45 ? 3.938 -13.336 -16.188 1 98.06 45 MET B C 1
ATOM 1454 O O . MET B 1 45 ? 3.197 -14.062 -16.844 1 98.06 45 MET B O 1
ATOM 1458 N N . ILE B 1 46 ? 3.586 -12.219 -15.594 1 96.94 46 ILE B N 1
ATOM 1459 C CA . ILE B 1 46 ? 2.164 -11.898 -15.523 1 96.94 46 ILE B CA 1
ATOM 1460 C C . ILE B 1 46 ? 1.659 -11.5 -16.906 1 96.94 46 ILE B C 1
ATOM 1462 O O . ILE B 1 46 ? 0.514 -11.789 -17.266 1 96.94 46 ILE B O 1
ATOM 1466 N N . LEU B 1 47 ? 2.496 -10.82 -17.703 1 97.38 47 LEU B N 1
ATOM 1467 C CA . LEU B 1 47 ? 2.121 -10.469 -19.062 1 97.38 47 LEU B CA 1
ATOM 1468 C C . LEU B 1 47 ? 1.964 -11.727 -19.922 1 97.38 47 LEU B C 1
ATOM 1470 O O . LEU B 1 47 ? 1.048 -11.812 -20.734 1 97.38 47 LEU B O 1
ATOM 1474 N N . THR B 1 48 ? 2.887 -12.688 -19.703 1 97.69 48 THR B N 1
ATOM 1475 C CA . THR B 1 48 ? 2.801 -13.953 -20.406 1 97.69 48 THR B CA 1
ATOM 1476 C C . THR B 1 48 ? 1.506 -14.68 -20.062 1 97.69 48 THR B C 1
ATOM 1478 O O . THR B 1 48 ? 0.773 -15.117 -20.953 1 97.69 48 THR B O 1
ATOM 1481 N N . LEU B 1 49 ? 1.16 -14.719 -18.891 1 97.88 49 LEU B N 1
ATOM 1482 C CA . LEU B 1 49 ? -0.036 -15.422 -18.453 1 97.88 49 LEU B CA 1
ATOM 1483 C C . LEU B 1 49 ? -1.297 -14.688 -18.891 1 97.88 49 LEU B C 1
ATOM 1485 O O . LEU B 1 49 ? -2.287 -15.312 -19.266 1 97.88 49 LEU B O 1
ATOM 1489 N N . HIS B 1 50 ? -1.23 -13.383 -18.781 1 96.94 50 HIS B N 1
ATOM 1490 C CA . HIS B 1 50 ? -2.369 -12.555 -19.172 1 96.94 50 HIS B CA 1
ATOM 1491 C C . HIS B 1 50 ? -2.736 -12.781 -20.625 1 96.94 50 HIS B C 1
ATOM 1493 O O . HIS B 1 50 ? -3.914 -12.758 -21 1 96.94 50 HIS B O 1
ATOM 1499 N N . SER B 1 51 ? -1.715 -13.008 -21.438 1 97.25 51 SER B N 1
ATOM 1500 C CA . SER B 1 51 ? -1.944 -13.234 -22.859 1 97.25 51 SER B CA 1
ATOM 1501 C C . SER B 1 51 ? -2.717 -14.531 -23.094 1 97.25 51 SER B C 1
ATOM 1503 O O . SER B 1 51 ? -3.318 -14.719 -24.156 1 97.25 51 SER B O 1
ATOM 1505 N N . ILE B 1 52 ? -2.637 -15.43 -22.172 1 97.5 52 ILE B N 1
ATOM 1506 C CA . ILE B 1 52 ? -3.322 -16.719 -22.281 1 97.5 52 ILE B CA 1
ATOM 1507 C C . ILE B 1 52 ? -4.762 -16.562 -21.797 1 97.5 52 ILE B C 1
ATOM 1509 O O . ILE B 1 52 ? -5.684 -17.125 -22.406 1 97.5 52 ILE B O 1
ATOM 1513 N N . GLY B 1 53 ? -5.012 -15.922 -20.75 1 96.62 53 GLY B N 1
ATOM 1514 C CA . GLY B 1 53 ? -6.332 -15.703 -20.172 1 96.62 53 GLY B CA 1
ATOM 1515 C C . GLY B 1 53 ? -6.297 -14.898 -18.891 1 96.62 53 GLY B C 1
ATOM 1516 O O . GLY B 1 53 ? -5.223 -14.492 -18.438 1 96.62 53 GLY B O 1
ATOM 1517 N N . PHE B 1 54 ? -7.473 -14.703 -18.406 1 95 54 PHE B N 1
ATOM 1518 C CA . PHE B 1 54 ? -7.559 -13.82 -17.25 1 95 54 PHE B CA 1
ATOM 1519 C C . PHE B 1 54 ? -7.75 -14.633 -15.969 1 95 54 PHE B C 1
ATOM 1521 O O . PHE B 1 54 ? -7.555 -14.117 -14.867 1 95 54 PHE B O 1
ATOM 1528 N N . GLU B 1 55 ? -8.273 -15.875 -16.172 1 94.81 55 GLU B N 1
ATOM 1529 C CA . GLU B 1 55 ? -8.469 -16.734 -15.008 1 94.81 55 GLU B CA 1
ATOM 1530 C C . GLU B 1 55 ? -7.18 -17.453 -14.625 1 94.81 55 GLU B C 1
ATOM 1532 O O . GLU B 1 55 ? -6.738 -18.359 -15.328 1 94.81 55 GLU B O 1
ATOM 1537 N N . ALA B 1 56 ? -6.641 -17.031 -13.453 1 95.94 56 ALA B N 1
ATOM 1538 C CA . ALA B 1 56 ? -5.32 -17.516 -13.062 1 95.94 56 ALA B CA 1
ATOM 1539 C C . ALA B 1 56 ? -5.375 -18.219 -11.711 1 95.94 56 ALA B C 1
ATOM 1541 O O . ALA B 1 56 ? -6.418 -18.234 -11.055 1 95.94 56 ALA B O 1
ATOM 1542 N N . TYR B 1 57 ? -4.246 -18.891 -11.383 1 93.88 57 TYR B N 1
ATOM 1543 C CA . TYR B 1 57 ? -4.117 -19.531 -10.078 1 93.88 57 TYR B CA 1
ATOM 1544 C C . TYR B 1 57 ? -2.701 -19.391 -9.539 1 93.88 57 TYR B C 1
ATOM 1546 O O . TYR B 1 57 ? -1.75 -19.219 -10.305 1 93.88 57 TYR B O 1
ATOM 1554 N N . ALA B 1 58 ? -2.59 -19.406 -8.273 1 94.5 58 ALA B N 1
ATOM 1555 C CA . ALA B 1 58 ? -1.344 -19.562 -7.523 1 94.5 58 ALA B CA 1
ATOM 1556 C C . ALA B 1 58 ? -1.371 -20.828 -6.676 1 94.5 58 ALA B C 1
ATOM 1558 O O . ALA B 1 58 ? -2.35 -21.094 -5.977 1 94.5 58 ALA B O 1
ATOM 1559 N N . GLU B 1 59 ? -0.292 -21.547 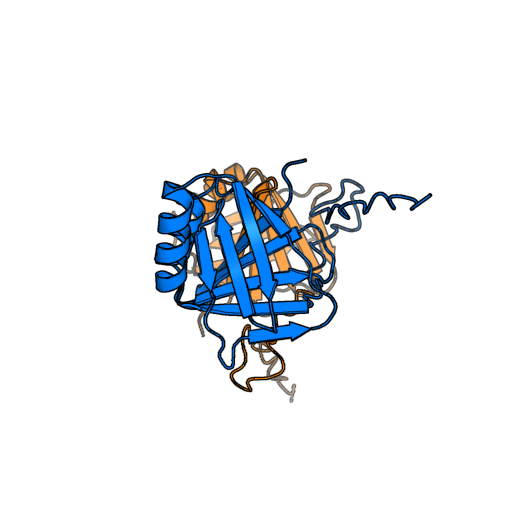-6.809 1 91.94 59 GLU B N 1
ATOM 1560 C CA . GLU B 1 59 ? -0.243 -22.812 -6.102 1 91.94 59 GLU B CA 1
ATOM 1561 C C . GLU B 1 59 ? 1.162 -23.109 -5.582 1 91.94 59 GLU B C 1
ATOM 1563 O O . GLU B 1 59 ? 2.152 -22.703 -6.199 1 91.94 59 GLU B O 1
ATOM 1568 N N . VAL B 1 60 ? 1.17 -23.75 -4.445 1 91.06 60 VAL B N 1
ATOM 1569 C CA . VAL B 1 60 ? 2.443 -24.203 -3.896 1 91.06 60 VAL B CA 1
ATOM 1570 C C . VAL B 1 60 ? 2.592 -25.703 -4.117 1 91.06 60 VAL B C 1
ATOM 1572 O O . VAL B 1 60 ? 1.71 -26.484 -3.744 1 91.06 60 VAL B O 1
ATOM 1575 N N . ARG B 1 61 ? 3.637 -26 -4.883 1 90.12 61 ARG B N 1
ATOM 1576 C CA . ARG B 1 61 ? 4.027 -27.391 -5.078 1 90.12 61 ARG B CA 1
ATOM 1577 C C . ARG B 1 61 ? 5.453 -27.641 -4.598 1 90.12 61 ARG B C 1
ATOM 1579 O O . ARG B 1 61 ? 6.395 -27.016 -5.105 1 90.12 61 ARG B O 1
ATOM 1586 N N . ASP B 1 62 ? 5.586 -28.562 -3.623 1 88.38 62 ASP B N 1
ATOM 1587 C CA . ASP B 1 62 ? 6.91 -28.922 -3.125 1 88.38 62 ASP B CA 1
ATOM 1588 C C . ASP B 1 62 ? 7.715 -27.672 -2.775 1 88.38 62 ASP B C 1
ATOM 1590 O O . ASP B 1 62 ? 8.852 -27.516 -3.225 1 88.38 62 ASP B O 1
ATOM 1594 N N . THR B 1 63 ? 7.164 -26.688 -2.162 1 86.19 63 THR B N 1
ATOM 1595 C CA . THR B 1 63 ? 7.77 -25.484 -1.609 1 86.19 63 THR B CA 1
ATOM 1596 C C . THR B 1 63 ? 8.109 -24.5 -2.719 1 86.19 63 THR B C 1
ATOM 1598 O O . THR B 1 63 ? 8.93 -23.594 -2.525 1 86.19 63 THR B O 1
ATOM 1601 N N . VAL B 1 64 ? 7.555 -24.719 -3.867 1 90.81 64 VAL B N 1
ATOM 1602 C CA . VAL B 1 64 ? 7.699 -23.781 -4.98 1 90.81 64 VAL B CA 1
ATOM 1603 C C . VAL B 1 64 ? 6.344 -23.172 -5.312 1 90.81 64 VAL B C 1
ATOM 1605 O O . VAL B 1 64 ? 5.328 -23.875 -5.359 1 90.81 64 VAL B O 1
ATOM 1608 N N . VAL B 1 65 ? 6.324 -21.906 -5.5 1 93.31 65 VAL B N 1
ATOM 1609 C CA . VAL B 1 65 ? 5.086 -21.234 -5.883 1 93.31 65 VAL B CA 1
ATOM 1610 C C . VAL B 1 65 ? 4.977 -21.188 -7.406 1 93.31 65 VAL B C 1
ATOM 1612 O O . VAL B 1 65 ? 5.926 -20.797 -8.086 1 93.31 65 VAL B O 1
ATOM 1615 N N . PHE B 1 66 ? 3.781 -21.609 -7.879 1 95.31 66 PHE B N 1
ATOM 1616 C CA . PHE B 1 66 ? 3.467 -21.531 -9.297 1 95.31 66 PHE B CA 1
ATOM 1617 C C . PHE B 1 66 ? 2.344 -20.547 -9.562 1 95.31 66 PHE B C 1
ATOM 1619 O O . PHE B 1 66 ? 1.371 -20.484 -8.805 1 95.31 66 PHE B O 1
ATOM 1626 N N . LEU B 1 67 ? 2.523 -19.719 -10.586 1 97.25 67 LEU B N 1
ATOM 1627 C CA . LEU B 1 67 ? 1.438 -18.953 -11.18 1 97.25 67 LEU B CA 1
ATOM 1628 C C . LEU B 1 67 ? 1.037 -19.516 -12.531 1 97.25 67 LEU B C 1
ATOM 1630 O O . LEU B 1 67 ? 1.897 -19.844 -13.352 1 97.25 67 LEU B O 1
ATOM 1634 N N . GLY B 1 68 ? -0.296 -19.656 -12.633 1 97.62 68 GLY B N 1
ATOM 1635 C CA . GLY B 1 68 ? -0.661 -20.297 -13.883 1 97.62 68 GLY B CA 1
ATOM 1636 C C . GLY B 1 68 ? -1.995 -19.828 -14.43 1 97.62 68 GLY B C 1
ATOM 1637 O O . GLY B 1 68 ? -2.779 -19.203 -13.719 1 97.62 68 GLY B O 1
ATOM 1638 N N . VAL B 1 69 ? -2.164 -20.047 -15.75 1 97.56 69 VAL B N 1
ATOM 1639 C CA . VAL B 1 69 ? -3.42 -19.922 -16.484 1 97.56 69 VAL B CA 1
ATOM 1640 C C . VAL B 1 69 ? -3.65 -21.172 -17.328 1 97.56 69 VAL B C 1
ATOM 1642 O O . VAL B 1 69 ? -2.828 -21.5 -18.188 1 97.56 69 VAL B O 1
ATOM 1645 N N . GLY B 1 70 ? -4.836 -21.797 -17.062 1 96.44 70 GLY B N 1
ATOM 1646 C CA . GLY B 1 70 ? -5.051 -23.047 -17.766 1 96.44 70 GLY B CA 1
ATOM 1647 C C . GLY B 1 70 ? -3.965 -24.078 -17.5 1 96.44 70 GLY B C 1
ATOM 1648 O O . GLY B 1 70 ? -3.682 -24.406 -16.344 1 96.44 70 GLY B O 1
ATOM 1649 N N . ASN B 1 71 ? -3.32 -24.484 -18.609 1 95.94 71 ASN B N 1
ATOM 1650 C CA . ASN B 1 71 ? -2.281 -25.5 -18.484 1 95.94 71 ASN B CA 1
ATOM 1651 C C . ASN B 1 71 ? -0.887 -24.875 -18.469 1 95.94 71 ASN B C 1
ATOM 1653 O O . ASN B 1 71 ? 0.115 -25.594 -18.453 1 95.94 71 ASN B O 1
ATOM 1657 N N . GLN B 1 72 ? -0.805 -23.578 -18.547 1 97.12 72 GLN B N 1
ATOM 1658 C CA . GLN B 1 72 ? 0.482 -22.891 -18.516 1 97.12 72 GLN B CA 1
ATOM 1659 C C . GLN B 1 72 ? 0.787 -22.375 -17.109 1 97.12 72 GLN B C 1
ATOM 1661 O O . GLN B 1 72 ? -0.038 -21.688 -16.516 1 97.12 72 GLN B O 1
ATOM 1666 N N . ALA B 1 73 ? 1.922 -22.859 -16.625 1 97.25 73 ALA B N 1
ATOM 1667 C CA . ALA B 1 73 ? 2.34 -22.422 -15.297 1 97.25 73 ALA B CA 1
ATOM 1668 C C . ALA B 1 73 ? 3.805 -21.984 -15.297 1 97.25 73 ALA B C 1
ATOM 1670 O O . ALA B 1 73 ? 4.625 -22.562 -16.016 1 97.25 73 ALA B O 1
ATOM 1671 N N . VAL B 1 74 ? 4.094 -20.953 -14.523 1 97.19 74 VAL B N 1
ATOM 1672 C CA . VAL B 1 74 ? 5.461 -20.484 -14.312 1 97.19 74 VAL B CA 1
ATOM 1673 C C . VAL B 1 74 ? 5.832 -20.625 -12.844 1 97.19 74 VAL B C 1
ATOM 1675 O O . VAL B 1 74 ? 5.02 -20.344 -11.961 1 97.19 74 VAL B O 1
ATOM 1678 N N . ALA B 1 75 ? 7.023 -21.078 -12.617 1 96.5 75 ALA B N 1
ATOM 1679 C CA . ALA B 1 75 ? 7.527 -21.234 -11.258 1 96.5 75 ALA B CA 1
ATOM 1680 C C . ALA B 1 75 ? 8.234 -19.969 -10.781 1 96.5 75 ALA B C 1
ATOM 1682 O O . ALA B 1 75 ? 9.047 -19.406 -11.516 1 96.5 75 ALA B O 1
ATOM 1683 N N . LEU B 1 76 ? 7.902 -19.5 -9.594 1 94.56 76 LEU B N 1
ATOM 1684 C CA . LEU B 1 76 ? 8.695 -18.438 -8.984 1 94.56 76 LEU B CA 1
ATOM 1685 C C . LEU B 1 76 ? 10.023 -18.984 -8.469 1 94.56 76 LEU B C 1
ATOM 1687 O O . LEU B 1 76 ? 10.078 -20.078 -7.906 1 94.56 76 LEU B O 1
ATOM 1691 N N . PRO B 1 77 ? 11.008 -18.188 -8.742 1 91.12 77 PRO B N 1
ATOM 1692 C CA . PRO B 1 77 ? 12.305 -18.672 -8.25 1 91.12 77 PRO B CA 1
ATOM 1693 C C . PRO B 1 77 ? 12.328 -18.875 -6.738 1 91.12 77 PRO B C 1
ATOM 1695 O O . PRO B 1 77 ? 11.734 -18.094 -5.996 1 91.12 77 PRO B O 1
ATOM 1698 N N . LYS B 1 78 ? 12.977 -20.016 -6.426 1 83.31 78 LYS B N 1
ATOM 1699 C CA . LYS B 1 78 ? 13.156 -20.328 -5.012 1 83.31 78 LYS B CA 1
ATOM 1700 C C . LYS B 1 78 ? 14.508 -19.844 -4.508 1 83.31 78 LYS B C 1
ATOM 1702 O O . LYS B 1 78 ? 15.555 -20.281 -5 1 83.31 78 LYS B O 1
ATOM 1707 N N . ASP B 1 79 ? 14.477 -18.719 -3.82 1 81.12 79 ASP B N 1
ATOM 1708 C CA . ASP B 1 79 ? 15.711 -18.203 -3.242 1 81.12 79 ASP B CA 1
ATOM 1709 C C . ASP B 1 79 ? 15.523 -17.828 -1.772 1 81.12 79 ASP B C 1
ATOM 1711 O O . ASP B 1 79 ? 14.602 -18.328 -1.118 1 81.12 79 ASP B O 1
ATOM 1715 N N . GLU B 1 80 ? 16.453 -17.234 -1.129 1 72.12 80 GLU B N 1
ATOM 1716 C CA . GLU B 1 80 ? 16.422 -16.844 0.28 1 72.12 80 GLU B CA 1
ATOM 1717 C C . GLU B 1 80 ? 15.227 -15.953 0.587 1 72.12 80 GLU B C 1
ATOM 1719 O O . GLU B 1 80 ? 14.844 -15.797 1.749 1 72.12 80 GLU B O 1
ATOM 1724 N N . LYS B 1 81 ? 14.609 -15.57 -0.479 1 77.06 81 LYS B N 1
ATOM 1725 C CA . LYS B 1 81 ? 13.477 -14.664 -0.295 1 77.06 81 LYS B CA 1
ATOM 1726 C C . LYS B 1 81 ? 12.156 -15.422 -0.313 1 77.06 81 LYS B C 1
ATOM 1728 O O . LYS B 1 81 ? 11.094 -14.828 -0.516 1 77.06 81 LYS B O 1
ATOM 1733 N N . CYS B 1 82 ? 12.227 -16.75 -0.144 1 78.56 82 CYS B N 1
ATOM 1734 C CA . CYS B 1 82 ? 11.023 -17.578 -0.19 1 78.56 82 CYS B CA 1
ATOM 1735 C C . CYS B 1 82 ? 10.781 -18.25 1.153 1 78.56 82 CYS B C 1
ATOM 1737 O O . CYS B 1 82 ? 11.625 -19 1.643 1 78.56 82 CYS B O 1
ATOM 1739 N N . ILE B 1 83 ? 9.656 -17.906 1.752 1 79 83 ILE B N 1
ATOM 1740 C CA . ILE B 1 83 ? 9.195 -18.547 2.982 1 79 83 ILE B CA 1
ATOM 1741 C C . ILE B 1 83 ? 7.82 -19.156 2.764 1 79 83 ILE B C 1
ATOM 1743 O O . ILE B 1 83 ? 6.879 -18.469 2.359 1 79 83 ILE B O 1
ATOM 1747 N N . ILE B 1 84 ? 7.672 -20.359 3 1 81.62 84 ILE B N 1
ATOM 1748 C CA . ILE B 1 84 ? 6.398 -21.078 2.896 1 81.62 84 ILE B CA 1
ATOM 1749 C C . ILE B 1 84 ? 6.172 -21.906 4.152 1 81.62 84 ILE B C 1
ATOM 1751 O O . ILE B 1 84 ? 6.988 -22.766 4.492 1 81.62 84 ILE B O 1
ATOM 1755 N N . GLU B 1 85 ? 5.188 -21.375 4.789 1 77.12 85 GLU B N 1
ATOM 1756 C CA . GLU B 1 85 ? 4.828 -22.094 6.004 1 77.12 85 GLU B CA 1
ATOM 1757 C C . GLU B 1 85 ? 3.375 -22.562 5.961 1 77.12 85 GLU B C 1
ATOM 1759 O O . GLU B 1 85 ? 2.543 -21.953 5.285 1 77.12 85 GLU B O 1
ATOM 1764 N N . GLY B 1 86 ? 3.07 -23.594 6.633 1 74.62 86 GLY B N 1
ATOM 1765 C CA . GLY B 1 86 ? 1.709 -24.078 6.793 1 74.62 86 GLY B CA 1
ATOM 1766 C C . GLY B 1 86 ? 1.163 -24.75 5.543 1 74.62 86 GLY B C 1
ATOM 1767 O O . GLY B 1 86 ? 1.927 -25.125 4.652 1 74.62 86 GLY B O 1
ATOM 1768 N N . ASP B 1 87 ? -0.138 -25.047 5.602 1 73.88 87 ASP B N 1
ATOM 1769 C CA . ASP B 1 87 ? -0.845 -25.641 4.473 1 73.88 87 ASP B CA 1
ATOM 1770 C C . ASP B 1 87 ? -1.308 -24.578 3.484 1 73.88 87 ASP B C 1
ATOM 1772 O O . ASP B 1 87 ? -2.113 -23.719 3.83 1 73.88 87 ASP B O 1
ATOM 1776 N N . VAL B 1 88 ? -0.553 -24.609 2.488 1 74.12 88 VAL B N 1
ATOM 1777 C CA . VAL B 1 88 ? -0.882 -23.625 1.463 1 74.12 88 VAL B CA 1
ATOM 1778 C C . VAL B 1 88 ? -1.632 -24.297 0.318 1 74.12 88 VAL B C 1
ATOM 1780 O O . VAL B 1 88 ? -1.304 -25.422 -0.067 1 74.12 88 VAL B O 1
ATOM 1783 N N . GLY B 1 89 ? -2.744 -23.859 0.033 1 78.75 89 GLY B N 1
ATOM 1784 C CA . GLY B 1 89 ? -3.553 -24.375 -1.055 1 78.75 89 GLY B CA 1
ATOM 1785 C C . GLY B 1 89 ? -3.404 -23.594 -2.344 1 78.75 89 GLY B C 1
ATOM 1786 O O . GLY B 1 89 ? -2.35 -23 -2.6 1 78.75 89 GLY B O 1
ATOM 1787 N N . ILE B 1 90 ? -4.414 -23.922 -3.17 1 87.5 90 ILE B N 1
ATOM 1788 C CA . ILE B 1 90 ? -4.516 -23.25 -4.461 1 87.5 90 ILE B CA 1
ATOM 1789 C C . ILE B 1 90 ? -5.41 -22.031 -4.332 1 87.5 90 ILE B C 1
ATOM 1791 O O . ILE B 1 90 ? -6.477 -22.094 -3.713 1 87.5 90 ILE B O 1
ATOM 1795 N N . LEU B 1 91 ? -4.859 -20.938 -4.848 1 89.38 91 LEU B N 1
ATOM 1796 C CA . LEU B 1 91 ? -5.641 -19.703 -4.906 1 89.38 91 LEU B CA 1
ATOM 1797 C C . LEU B 1 91 ? -6.012 -19.375 -6.348 1 89.38 91 LEU B C 1
ATOM 1799 O O . LEU B 1 91 ? -5.145 -19.312 -7.219 1 89.38 91 LEU B O 1
ATOM 1803 N N . LEU B 1 92 ? -7.316 -19.172 -6.562 1 91.38 92 LEU B N 1
ATOM 1804 C CA . LEU B 1 92 ? -7.785 -18.688 -7.855 1 91.38 92 LEU B CA 1
ATOM 1805 C C . LEU B 1 92 ? -7.957 -17.172 -7.852 1 91.38 92 LEU B C 1
ATOM 1807 O O . LEU B 1 92 ? -8.414 -16.609 -6.855 1 91.38 92 LEU B O 1
ATOM 1811 N N . PHE B 1 93 ? -7.57 -16.594 -9 1 89.31 93 PHE B N 1
ATOM 1812 C CA . PHE B 1 93 ? -7.707 -15.141 -9.094 1 89.31 93 PHE B CA 1
ATOM 1813 C C . PHE B 1 93 ? -7.793 -14.695 -10.547 1 89.31 93 PHE B C 1
ATOM 1815 O O . PHE B 1 93 ? -7.629 -15.508 -11.461 1 89.31 93 PHE B O 1
ATOM 1822 N N . SER B 1 94 ? -8.156 -13.469 -10.703 1 91.06 94 SER B N 1
ATOM 1823 C CA . SER B 1 94 ? -8.219 -12.883 -12.039 1 91.06 94 SER B CA 1
ATOM 1824 C C . SER B 1 94 ? -7.086 -11.875 -12.25 1 91.06 94 SER B C 1
ATOM 1826 O O . SER B 1 94 ? -6.758 -11.102 -11.344 1 91.06 94 SER B O 1
ATOM 1828 N N . ILE B 1 95 ? -6.477 -11.914 -13.453 1 92.69 95 ILE B N 1
ATOM 1829 C CA . ILE B 1 95 ? -5.477 -10.922 -13.844 1 92.69 95 ILE B CA 1
ATOM 1830 C C . ILE B 1 95 ? -6.145 -9.781 -14.609 1 92.69 95 ILE B C 1
ATOM 1832 O O . ILE B 1 95 ? -5.68 -9.398 -15.68 1 92.69 95 ILE B O 1
ATOM 1836 N N . GLU B 1 96 ? -7.121 -9.211 -14.07 1 87.62 96 GLU B N 1
ATOM 1837 C CA . GLU B 1 96 ? -7.852 -8.156 -14.766 1 87.62 96 GLU B CA 1
ATOM 1838 C C . GLU B 1 96 ? -7.168 -6.805 -14.586 1 87.62 96 GLU B C 1
ATOM 1840 O O . GLU B 1 96 ? -7.25 -5.941 -15.461 1 87.62 96 GLU B O 1
ATOM 1845 N N . ASN B 1 97 ? -6.484 -6.605 -13.617 1 88.25 97 ASN B N 1
ATOM 1846 C CA . ASN B 1 97 ? -5.844 -5.332 -13.312 1 88.25 97 ASN B CA 1
ATOM 1847 C C . ASN B 1 97 ? -4.41 -5.285 -13.836 1 88.25 97 ASN B C 1
ATOM 1849 O O . ASN B 1 97 ? -3.523 -4.738 -13.18 1 88.25 97 ASN B O 1
ATOM 1853 N N . ILE B 1 98 ? -4.203 -5.738 -15.047 1 93.31 98 ILE B N 1
ATOM 1854 C CA . ILE B 1 98 ? -2.865 -5.957 -15.586 1 93.31 98 ILE B CA 1
ATOM 1855 C C . ILE B 1 98 ? -2.137 -4.621 -15.719 1 93.31 98 ILE B C 1
ATOM 1857 O O . ILE B 1 98 ? -0.935 -4.535 -15.453 1 93.31 98 ILE B O 1
ATOM 1861 N N . LYS B 1 99 ? -2.814 -3.586 -16.078 1 91.81 99 LYS B N 1
ATOM 1862 C CA . LYS B 1 99 ? -2.166 -2.289 -16.234 1 91.81 99 LYS B CA 1
ATOM 1863 C C . LYS B 1 99 ? -1.603 -1.787 -14.906 1 91.81 99 LYS B C 1
ATOM 1865 O O . LYS B 1 99 ? -0.487 -1.267 -14.859 1 91.81 99 LYS B O 1
ATOM 1870 N N . ALA B 1 100 ? -2.357 -1.956 -13.844 1 91.62 100 ALA B N 1
ATOM 1871 C CA . ALA B 1 100 ? -1.908 -1.525 -12.523 1 91.62 100 ALA B CA 1
ATOM 1872 C C . ALA B 1 100 ? -0.71 -2.348 -12.055 1 91.62 100 ALA B C 1
ATOM 1874 O O . ALA B 1 100 ? 0.237 -1.805 -11.484 1 91.62 100 ALA B O 1
ATOM 1875 N N . LEU B 1 101 ? -0.738 -3.602 -12.398 1 94.38 101 LEU B N 1
ATOM 1876 C CA . LEU B 1 101 ? 0.347 -4.492 -11.992 1 94.38 101 LEU B CA 1
ATOM 1877 C C . LEU B 1 101 ? 1.627 -4.164 -12.758 1 94.38 101 LEU B C 1
ATOM 1879 O O . LEU B 1 101 ? 2.711 -4.125 -12.172 1 94.38 101 LEU B O 1
ATOM 1883 N N . VAL B 1 102 ? 1.46 -3.857 -13.961 1 95.06 102 VAL B N 1
ATOM 1884 C CA . VAL B 1 102 ? 2.611 -3.492 -14.781 1 95.06 102 VAL B CA 1
ATOM 1885 C C . VAL B 1 102 ? 3.184 -2.16 -14.305 1 95.06 102 VAL B C 1
ATOM 1887 O O . VAL B 1 102 ? 4.395 -2.023 -14.125 1 95.06 102 VAL B O 1
ATOM 1890 N N . SER B 1 103 ? 2.367 -1.227 -14.062 1 93.62 103 SER B N 1
ATOM 1891 C CA . SER B 1 103 ? 2.811 0.076 -13.578 1 93.62 103 SER B CA 1
ATOM 1892 C C . SER B 1 103 ? 3.566 -0.054 -12.258 1 93.62 103 SER B C 1
ATOM 1894 O O . SER B 1 103 ? 4.629 0.543 -12.086 1 93.62 103 SER B O 1
ATOM 1896 N N . ALA B 1 104 ? 3.039 -0.82 -11.391 1 93.19 104 ALA B N 1
ATOM 1897 C CA . ALA B 1 104 ? 3.693 -1.038 -10.102 1 93.19 104 ALA B CA 1
ATOM 1898 C C . ALA B 1 104 ? 5.059 -1.698 -10.289 1 93.19 104 ALA B C 1
ATOM 1900 O O . ALA B 1 104 ? 6.016 -1.368 -9.578 1 93.19 104 ALA B O 1
ATOM 1901 N N . SER B 1 105 ? 5.129 -2.568 -11.242 1 95.69 105 SER B N 1
ATOM 1902 C CA . SER B 1 105 ? 6.367 -3.312 -11.469 1 95.69 105 SER B CA 1
ATOM 1903 C C . SER B 1 105 ? 7.453 -2.416 -12.047 1 95.69 105 SER B C 1
ATOM 1905 O O . SER B 1 105 ? 8.641 -2.705 -11.914 1 95.69 105 SER B O 1
ATOM 1907 N N . ILE B 1 106 ? 7.027 -1.337 -12.711 1 95.56 106 ILE B N 1
ATOM 1908 C CA . ILE B 1 106 ? 7.98 -0.376 -13.258 1 95.56 106 ILE B CA 1
ATOM 1909 C C . ILE B 1 106 ? 8.539 0.487 -12.133 1 95.56 106 ILE B C 1
ATOM 1911 O O . ILE B 1 106 ? 9.711 0.873 -12.156 1 95.56 106 ILE B O 1
ATOM 1915 N N . LEU B 1 107 ? 7.801 0.655 -11.094 1 91.31 107 LEU B N 1
ATOM 1916 C CA . LEU B 1 107 ? 8.172 1.555 -10.008 1 91.31 107 LEU B CA 1
ATOM 1917 C C . LEU B 1 107 ? 8.945 0.809 -8.922 1 91.31 107 LEU B C 1
ATOM 1919 O O . LEU B 1 107 ? 9.523 1.43 -8.031 1 91.31 107 LEU B O 1
ATOM 1923 N N . SER B 1 108 ? 8.938 -0.475 -8.992 1 91.5 108 SER B N 1
ATOM 1924 C CA . SER B 1 108 ? 9.492 -1.276 -7.902 1 91.5 108 SER B CA 1
ATOM 1925 C C . SER B 1 108 ? 10.617 -2.18 -8.391 1 91.5 108 SER B C 1
ATOM 1927 O O . SER B 1 108 ? 10.531 -2.74 -9.492 1 91.5 108 SER B O 1
ATOM 1929 N N . LYS B 1 109 ? 11.617 -2.354 -7.547 1 93.38 109 LYS B N 1
ATOM 1930 C CA . LYS B 1 109 ? 12.695 -3.289 -7.875 1 93.38 109 LYS B CA 1
ATOM 1931 C C . LYS B 1 109 ? 12.273 -4.727 -7.586 1 93.38 109 LYS B C 1
ATOM 1933 O O . LYS B 1 109 ? 12.719 -5.656 -8.266 1 93.38 109 LYS B O 1
ATOM 1938 N N . MET B 1 110 ? 11.414 -4.812 -6.582 1 92.06 110 MET B N 1
ATOM 1939 C CA . MET B 1 110 ? 10.984 -6.125 -6.113 1 92.06 110 MET B CA 1
ATOM 1940 C C . MET B 1 110 ? 9.469 -6.184 -5.973 1 92.06 110 MET B C 1
ATOM 1942 O O . MET B 1 110 ? 8.812 -5.148 -5.848 1 92.06 110 MET B O 1
ATOM 1946 N N . VAL B 1 111 ? 8.953 -7.344 -6.094 1 92.44 111 VAL B N 1
ATOM 1947 C CA . VAL B 1 111 ? 7.566 -7.602 -5.711 1 92.44 111 VAL B CA 1
ATOM 1948 C C . VAL B 1 111 ? 7.504 -8.797 -4.762 1 92.44 111 VAL B C 1
ATOM 1950 O O . VAL B 1 111 ? 8.242 -9.773 -4.93 1 92.44 111 VAL B O 1
ATOM 1953 N N . TRP B 1 112 ? 6.609 -8.695 -3.752 1 87.06 112 TRP B N 1
ATOM 1954 C CA . TRP B 1 112 ? 6.43 -9.742 -2.76 1 87.06 112 TRP B CA 1
ATOM 1955 C C . TRP B 1 112 ? 5.027 -10.344 -2.844 1 87.06 112 TRP B C 1
ATOM 1957 O O . TRP B 1 112 ? 4.035 -9.625 -2.691 1 87.06 112 TRP B O 1
ATOM 1967 N N . LEU B 1 113 ? 5.023 -11.625 -3.158 1 90.62 113 LEU B N 1
ATOM 1968 C CA . LEU B 1 113 ? 3.771 -12.367 -3.053 1 90.62 113 LEU B CA 1
ATOM 1969 C C . LEU B 1 113 ? 3.516 -12.797 -1.611 1 90.62 113 LEU B C 1
ATOM 1971 O O . LEU B 1 113 ? 4.352 -13.469 -1 1 90.62 113 LEU B O 1
ATOM 1975 N N . LEU B 1 114 ? 2.324 -12.367 -1.126 1 83.75 114 LEU B N 1
ATOM 1976 C CA . LEU B 1 114 ? 1.942 -12.641 0.255 1 83.75 114 LEU B CA 1
ATOM 1977 C C . LEU B 1 114 ? 0.675 -13.492 0.311 1 83.75 114 LEU B C 1
ATOM 1979 O O . LEU B 1 114 ? -0.367 -13.094 -0.213 1 83.75 114 LEU B O 1
ATOM 1983 N N . GLY B 1 115 ? 0.824 -14.664 0.9 1 82.31 115 GLY B N 1
ATOM 1984 C CA . GLY B 1 115 ? -0.308 -15.57 0.99 1 82.31 115 GLY B CA 1
ATOM 1985 C C . GLY B 1 115 ? -0.566 -16.062 2.4 1 82.31 115 GLY B C 1
ATOM 1986 O O . GLY B 1 115 ? 0.364 -16.203 3.199 1 82.31 115 GLY B O 1
ATOM 1987 N N . GLN B 1 116 ? -1.85 -16.125 2.668 1 72.62 116 GLN B N 1
ATOM 1988 C CA . GLN B 1 116 ? -2.229 -16.703 3.949 1 72.62 116 GLN B CA 1
ATOM 1989 C C . GLN B 1 116 ? -2.535 -18.188 3.807 1 72.62 116 GLN B C 1
ATOM 1991 O O . GLN B 1 116 ? -3.053 -18.625 2.775 1 72.62 116 GLN B O 1
ATOM 1996 N N . SER B 1 117 ? -2.16 -18.891 4.836 1 65.62 117 SER B N 1
ATOM 1997 C CA . SER B 1 117 ? -2.477 -20.312 4.844 1 65.62 117 SER B CA 1
ATOM 1998 C C . SER B 1 117 ? -3.982 -20.547 4.766 1 65.62 117 SER B C 1
ATOM 2000 O O . SER B 1 117 ? -4.727 -20.141 5.656 1 65.62 117 SER B O 1
ATOM 2002 N N . GLY B 1 118 ? -4.363 -21.25 3.623 1 65.94 118 GLY B N 1
ATOM 2003 C CA . GLY B 1 118 ? -5.766 -21.594 3.451 1 65.94 118 GLY B CA 1
ATOM 2004 C C . GLY B 1 118 ? -6.652 -20.375 3.227 1 65.94 118 GLY B C 1
ATOM 2005 O O . GLY B 1 118 ? -7.879 -20.484 3.281 1 65.94 118 GLY B O 1
ATOM 2006 N N . GLY B 1 119 ? -6.109 -19.281 3.174 1 67.06 119 GLY B N 1
ATOM 2007 C CA . GLY B 1 119 ? -6.91 -18.094 2.959 1 67.06 119 GLY B CA 1
ATOM 2008 C C . GLY B 1 119 ? -7.305 -17.891 1.508 1 67.06 119 GLY B C 1
ATOM 2009 O O . GLY B 1 119 ? -6.633 -18.391 0.602 1 67.06 119 GLY B O 1
ATOM 2010 N N . PRO B 1 120 ? -8.422 -17.25 1.365 1 72.38 120 PRO B N 1
ATOM 2011 C CA . PRO B 1 120 ? -8.922 -17.078 0 1 72.38 120 PRO B CA 1
ATOM 2012 C C . PRO B 1 120 ? -8.266 -15.914 -0.729 1 72.38 120 PRO B C 1
ATOM 2014 O O . PRO B 1 120 ? -8.531 -15.688 -1.912 1 72.38 120 PRO B O 1
ATOM 2017 N N . PHE B 1 121 ? -7.375 -15.32 0.065 1 78.44 121 PHE B N 1
ATOM 2018 C CA . PHE B 1 121 ? -6.844 -14.117 -0.562 1 78.44 121 PHE B CA 1
ATOM 2019 C C . PHE B 1 121 ? -5.32 -14.078 -0.459 1 78.44 121 PHE B C 1
ATOM 2021 O O . PHE B 1 121 ? -4.738 -14.719 0.418 1 78.44 121 PHE B O 1
ATOM 2028 N N . ALA B 1 122 ? -4.75 -13.469 -1.393 1 85.25 122 ALA B N 1
ATOM 2029 C CA . ALA B 1 122 ? -3.326 -13.148 -1.406 1 85.25 122 ALA B CA 1
ATOM 2030 C C . ALA B 1 122 ? -3.096 -11.688 -1.768 1 85.25 122 ALA B C 1
ATOM 2032 O O . ALA B 1 122 ? -4.043 -10.961 -2.086 1 85.25 122 ALA B O 1
ATOM 2033 N N . ALA B 1 123 ? -1.867 -11.297 -1.579 1 86.06 123 ALA B N 1
ATOM 2034 C CA . ALA B 1 123 ? -1.532 -9.914 -1.913 1 86.06 123 ALA B CA 1
ATOM 2035 C C . ALA B 1 123 ? -0.195 -9.836 -2.645 1 86.06 123 ALA B C 1
ATOM 2037 O O . ALA B 1 123 ? 0.659 -10.711 -2.484 1 86.06 123 ALA B O 1
ATOM 2038 N N . LEU B 1 124 ? -0.093 -8.82 -3.473 1 90.69 124 LEU B N 1
ATOM 2039 C CA . LEU B 1 124 ? 1.181 -8.422 -4.059 1 90.69 124 LEU B CA 1
ATOM 2040 C C . LEU B 1 124 ? 1.621 -7.062 -3.516 1 90.69 124 LEU B C 1
ATOM 2042 O O . LEU B 1 124 ? 0.859 -6.094 -3.561 1 90.69 124 LEU B O 1
ATOM 2046 N N . ASN B 1 125 ? 2.822 -7.074 -2.998 1 86.94 125 ASN B N 1
ATOM 2047 C CA . ASN B 1 125 ? 3.402 -5.848 -2.461 1 86.94 125 ASN B CA 1
ATOM 2048 C C . ASN B 1 125 ? 4.551 -5.344 -3.328 1 86.94 125 ASN B C 1
ATOM 2050 O O . ASN B 1 125 ? 5.539 -6.051 -3.529 1 86.94 125 ASN B O 1
ATOM 2054 N N . PHE B 1 126 ? 4.383 -4.141 -3.844 1 89.56 126 PHE B N 1
ATOM 2055 C CA . PHE B 1 126 ? 5.402 -3.445 -4.617 1 89.56 126 PHE B CA 1
ATOM 2056 C C . PHE B 1 126 ? 5.965 -2.262 -3.838 1 89.56 126 PHE B C 1
ATOM 2058 O O . PHE B 1 126 ? 5.375 -1.179 -3.838 1 89.56 126 PHE B O 1
ATOM 2065 N N . PRO B 1 127 ? 7.105 -2.516 -3.275 1 85.25 127 PRO B N 1
ATOM 2066 C CA . PRO B 1 127 ? 7.738 -1.361 -2.635 1 85.25 127 PRO B CA 1
ATOM 2067 C C . PRO B 1 127 ? 8.398 -0.417 -3.637 1 85.25 127 PRO B C 1
ATOM 2069 O O . PRO B 1 127 ? 8.938 -0.868 -4.648 1 85.25 127 PRO B O 1
ATOM 2072 N N . PHE B 1 128 ? 8.266 0.851 -3.439 1 86.12 128 PHE B N 1
ATOM 2073 C CA . PHE B 1 128 ? 8.992 1.774 -4.305 1 86.12 128 PHE B CA 1
ATOM 2074 C C . PHE B 1 128 ? 9.898 2.686 -3.486 1 86.12 128 PHE B C 1
ATOM 2076 O O . PHE B 1 128 ? 9.789 3.91 -3.561 1 86.12 128 PHE B O 1
ATOM 2083 N N . GLY B 1 129 ? 10.867 2.039 -2.869 1 76.81 129 GLY B N 1
ATOM 2084 C CA . GLY B 1 129 ? 11.898 2.688 -2.072 1 76.81 129 GLY B CA 1
ATOM 2085 C C . GLY B 1 129 ? 11.383 3.203 -0.741 1 76.81 129 GLY B C 1
ATOM 2086 O O . GLY B 1 129 ? 10.594 2.535 -0.074 1 76.81 129 GLY B O 1
ATOM 2087 N N . ASN B 1 130 ? 11.914 4.363 -0.338 1 72.94 130 ASN B N 1
ATOM 2088 C CA . ASN B 1 130 ? 11.539 4.961 0.939 1 72.94 130 ASN B CA 1
ATOM 2089 C C . ASN B 1 130 ? 10.258 5.785 0.82 1 72.94 130 ASN B C 1
ATOM 2091 O O . ASN B 1 130 ? 9.773 6.324 1.812 1 72.94 130 ASN B O 1
ATOM 2095 N N . LEU B 1 131 ? 9.703 5.738 -0.345 1 79.75 131 LEU B N 1
ATOM 2096 C CA . LEU B 1 131 ? 8.547 6.594 -0.599 1 79.75 131 LEU B CA 1
ATOM 2097 C C . LEU B 1 131 ? 7.254 5.891 -0.2 1 79.75 131 LEU B C 1
ATOM 2099 O O . LEU B 1 131 ? 6.281 6.543 0.178 1 79.75 131 LEU B O 1
ATOM 2103 N N . GLY B 1 132 ? 7.293 4.539 -0.316 1 83.12 132 GLY B N 1
ATOM 2104 C CA . GLY B 1 132 ? 6.062 3.834 0.003 1 83.12 132 GLY B CA 1
ATOM 2105 C C . GLY B 1 132 ? 5.941 2.496 -0.705 1 83.12 132 GLY B C 1
ATOM 2106 O O . GLY B 1 132 ? 6.949 1.825 -0.951 1 83.12 132 GLY B O 1
ATOM 2107 N N . ASN B 1 133 ? 4.688 2.047 -0.786 1 85.38 133 ASN B N 1
ATOM 2108 C CA . ASN B 1 133 ? 4.422 0.796 -1.488 1 85.38 133 ASN B CA 1
ATOM 2109 C C . ASN B 1 133 ? 3.021 0.778 -2.092 1 85.38 133 ASN B C 1
ATOM 2111 O O . ASN B 1 133 ? 2.18 1.609 -1.745 1 85.38 133 ASN B O 1
ATOM 2115 N N . MET B 1 134 ? 2.896 -0.139 -3.072 1 88.81 134 MET B N 1
ATOM 2116 C CA . MET B 1 134 ? 1.594 -0.505 -3.619 1 88.81 134 MET B CA 1
ATOM 2117 C C . MET B 1 134 ? 1.238 -1.944 -3.26 1 88.81 134 MET B C 1
ATOM 2119 O O . MET B 1 134 ? 2.062 -2.848 -3.408 1 88.81 134 MET B O 1
ATOM 2123 N N . LEU B 1 135 ? 0.038 -2.041 -2.707 1 85.88 135 LEU B N 1
ATOM 2124 C CA . LEU B 1 135 ? -0.472 -3.357 -2.342 1 85.88 135 LEU B CA 1
ATOM 2125 C C . LEU B 1 135 ? -1.701 -3.713 -3.172 1 85.88 135 LEU B C 1
ATOM 2127 O O . LEU B 1 135 ? -2.615 -2.898 -3.314 1 85.88 135 LEU B O 1
ATOM 2131 N N . PHE B 1 136 ? -1.636 -4.91 -3.803 1 87 136 PHE B N 1
ATOM 2132 C CA . PHE B 1 136 ? -2.766 -5.426 -4.566 1 87 136 PHE B CA 1
ATOM 2133 C C . PHE B 1 136 ? -3.309 -6.703 -3.941 1 87 136 PHE B C 1
ATOM 2135 O O . PHE B 1 136 ? -2.545 -7.617 -3.625 1 87 136 PHE B O 1
ATOM 2142 N N . TYR B 1 137 ? -4.566 -6.75 -3.838 1 83.75 137 TYR B N 1
ATOM 2143 C CA . TYR B 1 137 ? -5.23 -7.934 -3.297 1 83.75 137 TYR B CA 1
ATOM 2144 C C . TYR B 1 137 ? -5.797 -8.797 -4.414 1 83.75 137 TYR B C 1
ATOM 2146 O O . TYR B 1 137 ? -6.328 -8.281 -5.398 1 83.75 137 TYR B O 1
ATOM 2154 N N . PHE B 1 138 ? -5.629 -10.133 -4.16 1 82.56 138 PHE B N 1
ATOM 2155 C CA . PHE B 1 138 ? -6.152 -11.078 -5.141 1 82.56 138 PHE B CA 1
ATOM 2156 C C . PHE B 1 138 ? -6.906 -12.211 -4.453 1 82.56 138 PHE B C 1
ATOM 2158 O O . PHE B 1 138 ? -6.516 -12.656 -3.373 1 82.56 138 PHE B O 1
ATOM 2165 N N . GLY B 1 139 ? -7.906 -12.578 -5.129 1 82.19 139 GLY B N 1
ATOM 2166 C CA . GLY B 1 139 ? -8.695 -13.711 -4.688 1 82.19 139 GLY B CA 1
ATOM 2167 C C . GLY B 1 139 ? -9.867 -14.016 -5.605 1 82.19 139 GLY B C 1
ATOM 2168 O O . GLY B 1 139 ? -10.023 -13.383 -6.652 1 82.19 139 GLY B O 1
ATOM 2169 N N . PRO B 1 140 ? -10.562 -15.062 -5.113 1 73.25 140 PRO B N 1
ATOM 2170 C CA . PRO B 1 140 ? -11.688 -15.492 -5.953 1 73.25 140 PRO B CA 1
ATOM 2171 C C . PRO B 1 140 ? -12.719 -14.383 -6.16 1 73.25 140 PRO B C 1
ATOM 2173 O O . PRO B 1 140 ? -12.961 -13.578 -5.254 1 73.25 140 PRO B O 1
ATOM 2176 N N . VAL B 1 141 ? -13.016 -14 -7.395 1 57 141 VAL B N 1
ATOM 2177 C CA . VAL B 1 141 ? -14.086 -13.055 -7.695 1 57 141 VAL B CA 1
ATOM 2178 C C . VAL B 1 141 ? -15.414 -13.594 -7.172 1 57 141 VAL B C 1
ATOM 2180 O O . VAL B 1 141 ? -15.766 -14.75 -7.418 1 57 141 VAL B O 1
ATOM 2183 N N . LEU B 1 142 ? -15.742 -13.078 -5.906 1 47.19 142 LEU B N 1
ATOM 2184 C CA . LEU B 1 142 ? -17.078 -13.5 -5.531 1 47.19 142 LEU B CA 1
ATOM 2185 C C . LEU B 1 142 ? -18.094 -13.102 -6.602 1 47.19 142 LEU B C 1
ATOM 2187 O O . LEU B 1 142 ? -17.953 -12.07 -7.258 1 47.19 142 LEU B O 1
#